Protein AF-0000000076683177 (afdb_homodimer)

Secondary structure (DSSP, 8-state):
-PPPSEE-TTS-EEEEEE-SSSSS--EEEEEEPTTS-EEEEEEE-HHHHHHHHHHHHHHHHHHHHHHHHHHHHTS-HHHHHHHHHHHT-TT---/-PPPSEE-TTS-EEEEEE-SSSSS--EEEEEEPTTS-EEEEEEE-HHHHHHHHHHHHHHHHHHHHHHHHHHHHTS-HHHHHHHHHHHT-TT---

Radius of gyration: 22.21 Å; Cα contacts (8 Å, |Δi|>4): 236; chains: 2; bounding box: 42×64×59 Å

Solvent-accessible surface area (backbone atoms only — not comparable to full-atom values): 10598 Å² total; per-residue (Å²): 131,90,72,59,69,43,57,34,75,84,68,47,35,29,34,70,44,68,47,78,90,49,97,67,60,28,46,35,34,20,40,49,45,96,88,68,49,73,46,79,76,46,48,24,40,71,66,37,31,50,48,50,28,50,52,34,50,54,47,49,54,51,52,52,52,51,50,48,49,52,54,44,70,71,32,50,76,66,51,38,41,54,56,52,47,54,72,64,44,76,67,77,71,115,131,91,73,59,67,43,58,34,75,87,69,48,35,28,35,70,45,68,47,78,90,49,97,69,61,30,45,35,34,22,39,50,44,95,90,67,48,76,45,79,77,46,47,24,41,70,67,38,31,50,50,50,28,49,53,34,49,54,46,50,52,48,51,49,51,51,51,48,49,52,52,44,70,71,33,50,77,66,51,40,40,53,57,53,44,55,72,63,46,77,66,77,72,114

pLDDT: mean 81.95, std 18.68, range [23.7, 98.06]

Nearest PDB structures (foldseek):
  6s5u-assembly3_B  TM=6.968E-01  e=4.116E+00  Ophiorrhiza pumila
  3k44-assembly4_D  TM=4.085E-01  e=1.512E+00  Drosophila melanogaster
  4lid-assembly1_B  TM=3.675E-01  e=2.890E+00  Sulfolobus spindle-shaped virus 1
  5w8m-assembly3_C  TM=4.185E-01  e=2.283E+00  Thermochaetoides thermophila
  6s5u-assembly3_B  TM=6.986E-01  e=4.115E+00  Ophiorrhiza pumila

Structure (mmCIF, N/CA/C/O backbone):
data_AF-0000000076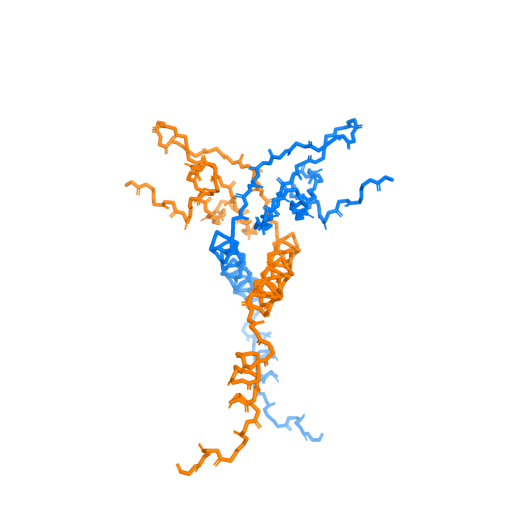683177-model_v1
#
loop_
_entity.id
_entity.type
_entity.pdbx_description
1 polymer 'Uncharacterized protein'
#
loop_
_atom_site.group_PDB
_atom_site.id
_atom_site.type_symbol
_atom_site.label_atom_id
_atom_site.label_alt_id
_atom_site.label_comp_id
_atom_site.label_asym_id
_atom_site.label_entity_id
_atom_site.label_seq_id
_atom_site.pdbx_PDB_ins_code
_atom_site.Cartn_x
_atom_site.Cartn_y
_atom_site.Cartn_z
_atom_site.occupancy
_atom_site.B_iso_or_equiv
_atom_site.auth_seq_id
_atom_site.auth_comp_id
_atom_site.auth_asym_id
_atom_site.auth_atom_id
_atom_site.pdbx_PDB_model_num
ATOM 1 N N . MET A 1 1 ? -20.281 -0.3 11.984 1 79.25 1 MET A N 1
ATOM 2 C CA . MET A 1 1 ? -19.203 -1.273 11.859 1 79.25 1 MET A CA 1
ATOM 3 C C . MET A 1 1 ? -18.172 -0.819 10.836 1 79.25 1 MET A C 1
ATOM 5 O O . MET A 1 1 ? -18.516 -0.176 9.844 1 79.25 1 MET A O 1
ATOM 9 N N . ILE A 1 2 ? -16.875 -0.85 11.133 1 87.62 2 ILE A N 1
ATOM 10 C CA . ILE A 1 2 ? -15.836 -0.401 10.219 1 87.62 2 ILE A CA 1
ATOM 11 C C . ILE A 1 2 ? -15.711 -1.387 9.062 1 87.62 2 ILE A C 1
ATOM 13 O O . ILE A 1 2 ? -15.641 -2.6 9.273 1 87.62 2 ILE A O 1
ATOM 17 N N . LYS A 1 3 ? -15.945 -0.872 7.848 1 92.06 3 LYS A N 1
ATOM 18 C CA . LYS A 1 3 ? -15.805 -1.7 6.656 1 92.06 3 LYS A CA 1
ATOM 19 C C . LYS A 1 3 ? -14.352 -1.775 6.207 1 92.06 3 LYS A C 1
ATOM 21 O O . LYS A 1 3 ? -13.703 -0.746 5.996 1 92.06 3 LYS A O 1
ATOM 26 N N . PRO A 1 4 ? -13.828 -2.984 6.09 1 95.81 4 PRO A N 1
ATOM 27 C CA . PRO A 1 4 ? -12.445 -3.09 5.609 1 95.81 4 PRO A CA 1
ATOM 28 C C . PRO A 1 4 ? -12.281 -2.58 4.18 1 95.81 4 PRO A C 1
ATOM 30 O O . PRO A 1 4 ? -13.25 -2.545 3.414 1 95.81 4 PRO A O 1
ATOM 33 N N . THR A 1 5 ? -11.117 -2.08 3.836 1 95.94 5 THR A N 1
ATOM 34 C CA . THR A 1 5 ? -10.758 -1.712 2.471 1 95.94 5 THR A CA 1
ATOM 35 C C . THR A 1 5 ? -10.586 -2.955 1.603 1 95.94 5 THR A C 1
AT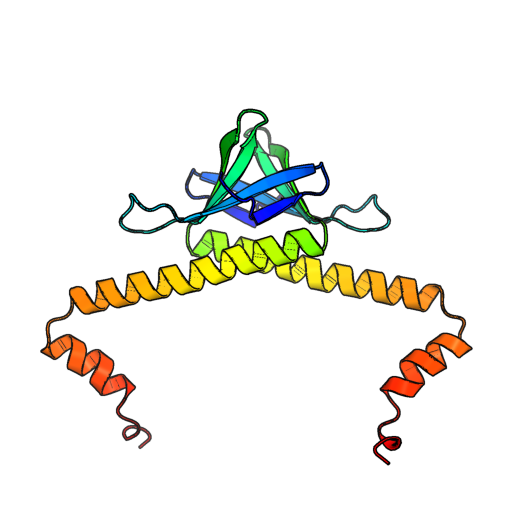OM 37 O O . THR A 1 5 ? -11.055 -2.992 0.463 1 95.94 5 THR A O 1
ATOM 40 N N . PHE A 1 6 ? -9.875 -3.912 2.143 1 95.06 6 PHE A N 1
ATOM 41 C CA . PHE A 1 6 ? -9.719 -5.207 1.485 1 95.06 6 PHE A CA 1
ATOM 42 C C . PHE A 1 6 ? -9.336 -6.281 2.49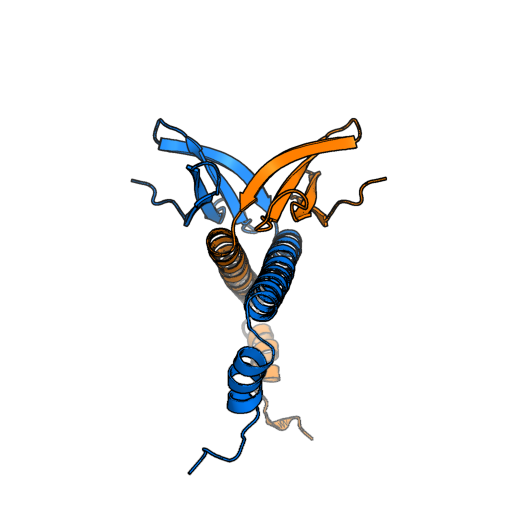2 1 95.06 6 PHE A C 1
ATOM 44 O O . PHE A 1 6 ? -9.102 -5.984 3.668 1 95.06 6 PHE A O 1
ATOM 51 N N . THR A 1 7 ? -9.359 -7.5 1.992 1 96.44 7 THR A N 1
ATOM 52 C CA . THR A 1 7 ? -8.859 -8.641 2.744 1 96.44 7 THR A CA 1
ATOM 53 C C . THR A 1 7 ? -7.633 -9.25 2.062 1 96.44 7 THR A C 1
ATOM 55 O O . THR A 1 7 ? -7.688 -9.609 0.885 1 96.44 7 THR A O 1
ATOM 58 N N . ASP A 1 8 ? -6.523 -9.297 2.881 1 95.19 8 ASP A N 1
ATOM 59 C CA . ASP A 1 8 ? -5.289 -9.75 2.25 1 95.19 8 ASP A CA 1
ATOM 60 C C . ASP A 1 8 ? -5.289 -11.258 2.049 1 95.19 8 ASP A C 1
ATOM 62 O O . ASP A 1 8 ? -6.281 -11.93 2.344 1 95.19 8 ASP A O 1
ATOM 66 N N . VAL A 1 9 ? -4.172 -11.828 1.529 1 94.06 9 VAL A N 1
ATOM 67 C CA . VAL A 1 9 ? -4.086 -13.219 1.105 1 94.06 9 VAL A CA 1
ATOM 68 C C . VAL A 1 9 ? -4.184 -14.133 2.322 1 94.06 9 VAL A C 1
ATOM 70 O O . VAL A 1 9 ? -4.555 -15.305 2.199 1 94.06 9 VAL A O 1
ATOM 73 N N . ASN A 1 10 ? -3.928 -13.617 3.514 1 93.94 10 ASN A N 1
ATOM 74 C CA . ASN A 1 10 ? -3.947 -14.43 4.727 1 93.94 10 ASN A CA 1
ATOM 75 C C . ASN A 1 10 ? -5.281 -14.305 5.461 1 93.94 10 ASN A C 1
ATOM 77 O O . ASN A 1 10 ? -5.43 -14.812 6.574 1 93.94 10 ASN A O 1
ATOM 81 N N . GLY A 1 11 ? -6.191 -13.562 4.863 1 94.75 11 GLY A N 1
ATOM 82 C CA . GLY A 1 11 ? -7.523 -13.438 5.43 1 94.75 11 GLY A CA 1
ATOM 83 C C . GLY A 1 11 ? -7.645 -12.312 6.434 1 94.75 11 GLY A C 1
ATOM 84 O O . GLY A 1 11 ? -8.617 -12.242 7.184 1 94.75 11 GLY A O 1
ATOM 85 N N . ILE A 1 12 ? -6.609 -11.562 6.48 1 94.88 12 ILE A N 1
ATOM 86 C CA . ILE A 1 12 ? -6.629 -10.43 7.406 1 94.88 12 ILE A CA 1
ATOM 87 C C . ILE A 1 12 ? -7.328 -9.242 6.758 1 94.88 12 ILE A C 1
ATOM 89 O O . ILE A 1 12 ? -6.984 -8.844 5.641 1 94.88 12 ILE A O 1
ATOM 93 N N . LYS A 1 13 ? -8.328 -8.719 7.445 1 96.94 13 LYS A N 1
ATOM 94 C CA . LYS A 1 13 ? -9.031 -7.523 6.988 1 96.94 13 LYS A CA 1
ATOM 95 C C . LYS A 1 13 ? -8.18 -6.273 7.199 1 96.94 13 LYS A C 1
ATOM 97 O O . LYS A 1 13 ? -7.652 -6.055 8.289 1 96.94 13 LYS A O 1
ATOM 102 N N . ILE A 1 14 ? -8.047 -5.43 6.148 1 98 14 ILE A N 1
ATOM 103 C CA . ILE A 1 14 ? -7.191 -4.246 6.152 1 98 14 ILE A CA 1
ATOM 104 C C . ILE A 1 14 ? -8.039 -2.994 5.961 1 98 14 ILE A C 1
ATOM 106 O O . ILE A 1 14 ? -8.898 -2.947 5.078 1 98 14 ILE A O 1
ATOM 110 N N . LYS A 1 15 ? -7.863 -2.059 6.766 1 97.62 15 LYS A N 1
ATOM 111 C CA . LYS A 1 15 ? -8.508 -0.753 6.652 1 97.62 15 LYS A CA 1
ATOM 112 C C . LYS A 1 15 ? -7.48 0.338 6.352 1 97.62 15 LYS A C 1
ATOM 114 O O . LYS A 1 15 ? -6.484 0.477 7.066 1 97.62 15 LYS A O 1
ATOM 119 N N . CYS A 1 16 ? -7.676 1.012 5.316 1 97.19 16 CYS A N 1
ATOM 120 C CA . CYS A 1 16 ? -6.902 2.207 4.992 1 97.19 16 CYS A CA 1
ATOM 121 C C . CYS A 1 16 ? -7.707 3.469 5.285 1 97.19 16 CYS A C 1
ATOM 123 O O . CYS A 1 16 ? -8.867 3.576 4.895 1 97.19 16 CYS A O 1
ATOM 125 N N . SER A 1 17 ? -7.078 4.332 5.961 1 94 17 SER A N 1
ATOM 126 C CA . SER A 1 17 ? -7.75 5.582 6.305 1 94 17 SER A CA 1
ATOM 127 C C . SER A 1 17 ? -6.758 6.73 6.414 1 94 17 SER A C 1
ATOM 129 O O . SER A 1 17 ? -5.547 6.508 6.488 1 94 17 SER A O 1
ATOM 131 N N . MET A 1 18 ? -7.258 7.922 6.367 1 92 18 MET A N 1
ATOM 132 C CA . MET A 1 18 ? -6.438 9.109 6.57 1 92 18 MET A CA 1
ATOM 133 C C . MET A 1 18 ? -6.5 9.578 8.023 1 92 18 MET A C 1
ATOM 135 O O . MET A 1 18 ? -7.562 9.555 8.641 1 92 18 MET A O 1
ATOM 139 N N . THR A 1 19 ? -5.387 10.016 8.461 1 90.44 19 THR A N 1
ATOM 140 C CA . THR A 1 19 ? -5.375 10.594 9.805 1 90.44 19 THR A CA 1
ATOM 141 C C . THR A 1 19 ? -6.074 11.953 9.812 1 90.44 19 THR A C 1
ATOM 143 O O . THR A 1 19 ? -5.965 12.719 8.859 1 90.44 19 THR A O 1
ATOM 146 N N . THR A 1 20 ? -6.844 12.266 10.805 1 78.62 20 THR A N 1
ATOM 147 C CA . THR A 1 20 ? -7.652 13.477 10.836 1 78.62 20 THR A CA 1
ATOM 148 C C . THR A 1 20 ? -7.09 14.477 11.844 1 78.62 20 THR A C 1
ATOM 150 O O . THR A 1 20 ? -7.438 15.656 11.812 1 78.62 20 THR A O 1
ATOM 153 N N . ASP A 1 21 ? -6.262 14.055 12.688 1 71.81 21 ASP A N 1
ATOM 154 C CA . ASP A 1 21 ? -5.871 14.906 13.805 1 71.81 21 ASP A CA 1
ATOM 155 C C . ASP A 1 21 ? -4.504 15.531 13.57 1 71.81 21 ASP A C 1
ATOM 157 O O . ASP A 1 21 ? -3.787 15.859 14.516 1 71.81 21 ASP A O 1
ATOM 161 N N . THR A 1 22 ? -4.121 15.641 12.344 1 73.5 22 THR A N 1
ATOM 162 C CA . THR A 1 22 ? -2.826 16.234 12.031 1 73.5 22 THR A CA 1
ATOM 163 C C . THR A 1 22 ? -2.969 17.312 10.953 1 73.5 22 THR A C 1
ATOM 165 O O . THR A 1 22 ? -3.926 17.297 10.172 1 73.5 22 THR A O 1
ATOM 168 N N . ASP A 1 23 ? -2.125 18.312 10.984 1 73.88 23 ASP A N 1
ATOM 169 C CA . ASP A 1 23 ? -2.086 19.359 9.977 1 73.88 23 ASP A CA 1
ATOM 170 C C . ASP A 1 23 ? -1.824 18.781 8.586 1 73.88 23 ASP A C 1
ATOM 172 O O . ASP A 1 23 ? -2.289 19.328 7.582 1 73.88 23 ASP A O 1
ATOM 176 N N . GLN A 1 24 ? -1.003 17.781 8.641 1 79.69 24 GLN A N 1
ATOM 177 C CA . GLN A 1 24 ? -0.736 17.062 7.391 1 79.69 24 GLN A CA 1
ATOM 178 C C . GLN A 1 24 ? -1.204 15.617 7.473 1 79.69 24 GLN A C 1
ATOM 180 O O . GLN A 1 24 ? -0.561 14.789 8.117 1 79.69 24 GLN A O 1
ATOM 185 N N . PRO A 1 25 ? -2.246 15.352 6.746 1 86.75 25 PRO A N 1
ATOM 186 C CA . PRO A 1 25 ? -2.805 14 6.836 1 86.75 25 PRO A CA 1
ATOM 187 C C . PRO A 1 25 ? -1.839 12.93 6.336 1 86.75 25 PRO A C 1
ATOM 189 O O . PRO A 1 25 ? -1.021 13.195 5.449 1 86.75 25 PRO A O 1
ATOM 192 N N . HIS A 1 26 ? -1.82 11.812 7.027 1 94.12 26 HIS A N 1
ATOM 193 C CA . HIS A 1 26 ? -1.103 10.609 6.621 1 94.12 26 HIS A CA 1
ATOM 194 C C . HIS A 1 26 ? -2.068 9.484 6.246 1 94.12 26 HIS A C 1
ATOM 196 O O . HIS A 1 26 ? -3.221 9.484 6.688 1 94.12 26 HIS A O 1
ATOM 202 N N . LEU A 1 27 ? -1.651 8.641 5.352 1 96.75 27 LEU A N 1
ATOM 203 C CA . LEU A 1 27 ? -2.383 7.402 5.117 1 96.75 27 LEU A CA 1
ATOM 204 C C . LEU A 1 27 ? -2.051 6.363 6.184 1 96.75 27 LEU A C 1
ATOM 206 O O . LEU A 1 27 ? -0.883 6.02 6.375 1 96.75 27 LEU A O 1
ATOM 210 N N . LEU A 1 28 ? -3.07 5.941 6.883 1 96.5 28 LEU A N 1
ATOM 211 C CA . LEU A 1 28 ? -2.932 4.91 7.906 1 96.5 28 LEU A CA 1
ATOM 212 C C . LEU A 1 28 ? -3.469 3.572 7.406 1 96.5 28 LEU A C 1
ATOM 214 O O . LEU A 1 28 ? -4.598 3.496 6.914 1 96.5 28 LEU A O 1
ATOM 218 N N . VAL A 1 29 ? -2.605 2.521 7.477 1 97.69 29 VAL A N 1
ATOM 219 C CA . VAL A 1 29 ? -2.994 1.153 7.152 1 97.69 29 VAL A CA 1
ATOM 220 C C . VAL A 1 29 ? -3.084 0.326 8.43 1 97.69 29 VAL A C 1
ATOM 222 O O . VAL A 1 29 ? -2.111 0.228 9.188 1 97.69 29 VAL A O 1
ATOM 225 N N . SER A 1 30 ? -4.246 -0.267 8.656 1 97.75 30 SER A N 1
ATOM 226 C CA . SER A 1 30 ? -4.48 -0.998 9.898 1 97.75 30 SER A CA 1
ATOM 227 C C . SER A 1 30 ? -5.047 -2.387 9.625 1 97.75 30 SER A C 1
ATOM 229 O O . SER A 1 30 ? -5.785 -2.58 8.656 1 97.75 30 SER A O 1
ATOM 231 N N . ARG A 1 31 ? -4.664 -3.291 10.453 1 97.19 31 ARG A N 1
ATOM 232 C CA . ARG A 1 31 ? -5.359 -4.574 10.477 1 97.19 31 ARG A CA 1
ATOM 233 C C . ARG A 1 31 ? -6.578 -4.516 11.391 1 97.19 31 ARG A C 1
ATOM 235 O O . ARG A 1 31 ? -6.555 -3.857 12.43 1 97.19 31 ARG A O 1
ATOM 242 N N . MET A 1 32 ? -7.562 -5.199 10.945 1 96.56 32 MET A N 1
ATOM 243 C CA . MET A 1 32 ? -8.734 -5.34 11.812 1 96.56 32 MET A CA 1
ATOM 244 C C . MET A 1 32 ? -8.633 -6.594 12.672 1 96.56 32 MET A C 1
ATOM 246 O O . MET A 1 32 ? -8.477 -7.699 12.148 1 96.56 32 MET A O 1
ATOM 250 N N . ASP A 1 33 ? -8.695 -6.418 13.953 1 94.44 33 ASP A N 1
ATOM 251 C CA . ASP A 1 33 ? -8.594 -7.531 14.891 1 94.44 33 ASP A CA 1
ATOM 252 C C . ASP A 1 33 ? -9.945 -8.211 15.086 1 94.44 33 ASP A C 1
ATOM 254 O O . ASP A 1 33 ? -10.977 -7.699 14.641 1 94.44 33 ASP A O 1
ATOM 258 N N . ASP A 1 34 ? -9.945 -9.312 15.719 1 91.81 34 ASP A N 1
ATOM 259 C CA . ASP A 1 34 ? -11.148 -10.125 15.875 1 91.81 34 ASP A CA 1
ATOM 260 C C . ASP A 1 34 ? -12.227 -9.367 16.656 1 91.81 34 ASP A C 1
ATOM 262 O O . ASP A 1 34 ? -13.422 -9.57 16.422 1 91.81 34 ASP A O 1
ATOM 266 N N . ASP A 1 35 ? -11.773 -8.43 17.578 1 92.56 35 ASP A N 1
ATOM 267 C CA . ASP A 1 35 ? -12.734 -7.699 18.391 1 92.56 35 ASP A CA 1
ATOM 268 C C . ASP A 1 35 ? -13.273 -6.477 17.656 1 92.56 35 ASP A C 1
ATOM 270 O O . ASP A 1 35 ? -14.078 -5.719 18.203 1 92.56 35 ASP A O 1
ATOM 274 N N . GLY A 1 36 ? -12.773 -6.32 16.438 1 89 36 GLY A N 1
ATOM 275 C CA . GLY A 1 36 ? -13.25 -5.207 15.633 1 89 36 GLY A CA 1
ATOM 276 C C . GLY A 1 36 ? -12.375 -3.973 15.75 1 89 36 GLY A C 1
ATOM 277 O O . GLY A 1 36 ? -12.586 -2.986 15.039 1 89 36 GLY A O 1
ATOM 278 N N . SER A 1 37 ? -11.406 -4 16.641 1 94.75 37 SER A N 1
ATOM 279 C CA . SER A 1 37 ? -10.5 -2.869 16.781 1 94.75 37 SER A CA 1
ATOM 280 C C . SER A 1 37 ? -9.453 -2.855 15.664 1 94.75 37 SER A C 1
ATOM 282 O O . SER A 1 37 ? -9.258 -3.859 14.977 1 94.75 37 SER A O 1
ATOM 284 N N . LEU A 1 38 ? -8.922 -1.677 15.453 1 95.19 38 LEU A N 1
ATOM 285 C CA . LEU A 1 38 ? -7.91 -1.493 14.422 1 95.19 38 LEU A CA 1
ATOM 286 C C . LEU A 1 38 ? -6.523 -1.367 15.039 1 95.19 38 LEU A C 1
ATOM 288 O O . LEU A 1 38 ? -6.332 -0.626 16.016 1 95.19 38 LEU A O 1
ATOM 292 N N . THR A 1 39 ? -5.562 -2.096 14.484 1 96.25 39 THR A N 1
ATOM 293 C CA . THR A 1 39 ? -4.156 -1.983 14.859 1 96.25 39 THR A CA 1
ATOM 294 C C . THR A 1 39 ? -3.33 -1.448 13.688 1 96.25 39 THR A C 1
ATOM 296 O O . THR A 1 39 ? -3.209 -2.107 12.656 1 96.25 39 THR A O 1
ATOM 299 N N . PRO A 1 40 ? -2.74 -0.289 13.859 1 95.94 40 PRO A N 1
ATOM 300 C CA . PRO A 1 40 ? -1.93 0.273 12.781 1 95.94 40 PRO A CA 1
ATOM 301 C C . PRO A 1 40 ? -0.708 -0.582 12.453 1 95.94 40 PRO A C 1
ATOM 303 O O . PRO A 1 40 ? -0.024 -1.061 13.359 1 95.94 40 PRO A O 1
ATOM 306 N N . ILE A 1 41 ? -0.501 -0.786 11.164 1 96.06 41 ILE A N 1
ATOM 307 C CA . ILE A 1 41 ? 0.676 -1.556 10.773 1 96.06 41 ILE A CA 1
ATOM 308 C C . ILE A 1 41 ? 1.586 -0.697 9.898 1 96.06 41 ILE A C 1
ATOM 310 O O . ILE A 1 41 ? 2.764 -1.018 9.719 1 96.06 41 ILE A O 1
ATOM 314 N N . LEU A 1 42 ? 1.035 0.363 9.234 1 96.94 42 LEU A N 1
ATOM 315 C CA . LEU A 1 42 ? 1.797 1.262 8.367 1 96.94 42 LEU A CA 1
ATOM 316 C C . LEU A 1 42 ? 1.204 2.666 8.391 1 96.94 42 LEU A C 1
ATOM 318 O O . LEU A 1 42 ? -0.017 2.83 8.336 1 96.94 42 LEU A O 1
ATOM 322 N N . GLU A 1 43 ? 2.064 3.646 8.539 1 96.25 43 GLU A N 1
ATOM 323 C CA . GLU A 1 43 ? 1.686 5.051 8.406 1 96.25 43 GLU A CA 1
ATOM 324 C C . GLU A 1 43 ? 2.561 5.758 7.371 1 96.25 43 GLU A C 1
ATOM 326 O O . GLU A 1 43 ? 3.785 5.793 7.508 1 96.25 43 GLU A O 1
ATOM 331 N N . MET A 1 44 ? 1.927 6.352 6.402 1 96.31 44 MET A N 1
ATOM 332 C CA . MET A 1 44 ? 2.666 6.84 5.238 1 96.31 44 MET A C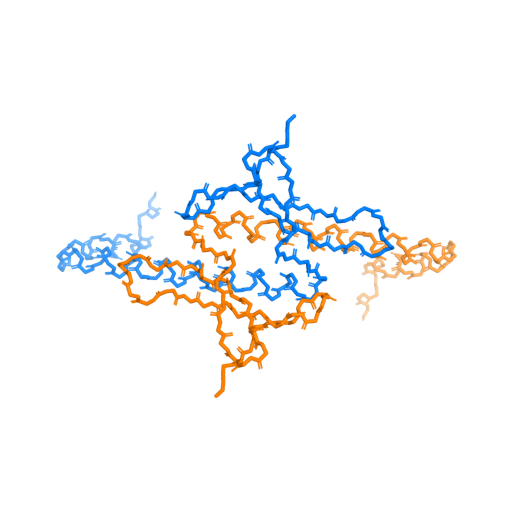A 1
ATOM 333 C C . MET A 1 44 ? 2.334 8.297 4.961 1 96.31 44 MET A C 1
ATOM 335 O O . MET A 1 44 ? 1.166 8.688 4.973 1 96.31 44 MET A O 1
ATOM 339 N N . ASN A 1 45 ? 3.418 9.125 4.766 1 94.56 45 ASN A N 1
ATOM 340 C CA . ASN A 1 45 ? 3.227 10.469 4.238 1 94.56 45 ASN A CA 1
ATOM 341 C C . ASN A 1 45 ? 3.086 10.461 2.717 1 94.56 45 ASN A C 1
ATOM 343 O O . ASN A 1 45 ? 2.945 9.398 2.109 1 94.56 45 ASN A O 1
ATOM 347 N N . VAL A 1 46 ? 3.049 11.594 2.068 1 93.88 46 VAL A N 1
ATOM 348 C CA . VAL A 1 46 ? 2.822 11.742 0.634 1 93.88 46 VAL A CA 1
ATOM 349 C C . VAL A 1 46 ? 3.906 11 -0.139 1 93.88 46 VAL A C 1
ATOM 351 O O . VAL A 1 46 ? 3.609 10.242 -1.068 1 93.88 46 VAL A O 1
ATOM 354 N N . TYR A 1 47 ? 5.121 11.094 0.244 1 94.31 47 TYR A N 1
ATOM 355 C CA . TYR A 1 47 ? 6.234 10.477 -0.467 1 94.31 47 TYR A CA 1
ATOM 356 C C . TYR A 1 47 ? 6.211 8.961 -0.307 1 94.31 47 TYR A C 1
ATOM 358 O O . TYR A 1 47 ? 6.383 8.227 -1.281 1 94.31 47 TYR A O 1
ATOM 366 N N . ASP A 1 48 ? 6.012 8.547 0.916 1 95.88 48 ASP A N 1
ATOM 367 C CA . ASP A 1 48 ? 5.91 7.113 1.191 1 95.88 48 ASP A CA 1
ATOM 368 C C . ASP A 1 48 ? 4.801 6.473 0.362 1 95.88 48 ASP A C 1
ATOM 370 O O . ASP A 1 48 ? 4.988 5.398 -0.213 1 95.88 48 ASP A O 1
ATOM 374 N N . SER A 1 49 ? 3.674 7.156 0.34 1 96.81 49 SER A N 1
ATOM 375 C CA . SER A 1 49 ? 2.506 6.617 -0.349 1 96.81 49 SER A CA 1
ATOM 376 C C . SER A 1 49 ? 2.746 6.523 -1.852 1 96.81 49 SER A C 1
ATOM 378 O O . SER A 1 49 ? 2.234 5.613 -2.512 1 96.81 49 SER A O 1
ATOM 380 N N . LYS A 1 50 ? 3.539 7.461 -2.395 1 96.38 50 LYS A N 1
ATOM 381 C CA . LYS A 1 50 ? 3.926 7.367 -3.799 1 96.38 50 LYS A CA 1
ATOM 382 C C . LYS A 1 50 ? 4.77 6.121 -4.059 1 96.38 50 LYS A C 1
ATOM 384 O O . LYS A 1 50 ? 4.562 5.422 -5.051 1 96.38 50 LYS A O 1
ATOM 389 N N . TYR A 1 51 ? 5.699 5.906 -3.139 1 96.62 51 TYR A N 1
ATOM 390 C CA . TYR A 1 51 ? 6.539 4.719 -3.271 1 96.62 51 TYR A CA 1
ATOM 391 C C . TYR A 1 51 ? 5.707 3.449 -3.166 1 96.62 51 TYR A C 1
ATOM 393 O O . TYR A 1 51 ? 5.914 2.498 -3.922 1 96.62 51 TYR A O 1
ATOM 401 N N . MET A 1 52 ? 4.762 3.414 -2.246 1 97.75 52 MET A N 1
ATOM 402 C CA . MET A 1 52 ? 3.883 2.26 -2.088 1 97.75 52 MET A CA 1
ATOM 403 C C . MET A 1 52 ? 3.021 2.057 -3.33 1 97.75 52 MET A C 1
ATOM 405 O O . MET A 1 52 ? 2.9 0.936 -3.83 1 97.75 52 MET A O 1
ATOM 409 N N . ALA A 1 53 ? 2.436 3.123 -3.85 1 96.75 53 ALA A N 1
ATOM 410 C CA . ALA A 1 53 ? 1.629 3.041 -5.062 1 96.75 53 ALA A CA 1
ATOM 411 C C . ALA A 1 53 ? 2.443 2.477 -6.227 1 96.75 53 ALA A C 1
ATOM 413 O O . ALA A 1 53 ? 1.975 1.594 -6.949 1 96.75 53 ALA A O 1
ATOM 414 N N . ASN A 1 54 ? 3.668 3.021 -6.336 1 97.19 54 ASN A N 1
ATOM 415 C CA . ASN A 1 54 ? 4.551 2.557 -7.398 1 97.19 54 ASN A CA 1
ATOM 416 C C . ASN A 1 54 ? 4.879 1.073 -7.246 1 97.19 54 ASN A C 1
ATOM 418 O O . ASN A 1 54 ? 4.945 0.342 -8.234 1 97.19 54 ASN A O 1
ATOM 422 N N . ALA A 1 55 ? 5.133 0.65 -6.023 1 96.75 55 ALA A N 1
ATOM 423 C CA . ALA A 1 55 ? 5.406 -0.762 -5.762 1 96.75 55 ALA A CA 1
ATOM 424 C C . ALA A 1 55 ? 4.223 -1.633 -6.172 1 96.75 55 ALA A C 1
ATOM 426 O O . ALA A 1 55 ? 4.402 -2.682 -6.793 1 96.75 55 ALA A O 1
ATOM 427 N N . CYS A 1 56 ? 3.002 -1.229 -5.824 1 97.38 56 CYS A N 1
ATOM 428 C CA . CYS A 1 56 ? 1.795 -1.95 -6.211 1 97.38 56 CYS A CA 1
ATOM 429 C C . CYS A 1 56 ? 1.652 -1.996 -7.73 1 97.38 56 CYS A C 1
ATOM 431 O O . CYS A 1 56 ? 1.364 -3.051 -8.297 1 97.38 56 CYS A O 1
ATOM 433 N N . GLU A 1 57 ? 1.903 -0.876 -8.391 1 95.56 57 GLU A N 1
ATOM 434 C CA . GLU A 1 57 ? 1.773 -0.796 -9.844 1 95.56 57 GLU A CA 1
ATOM 435 C C . GLU A 1 57 ? 2.785 -1.701 -10.539 1 95.56 57 GLU A C 1
ATOM 437 O O . GLU A 1 57 ? 2.451 -2.381 -11.508 1 95.56 57 GLU A O 1
ATOM 442 N N . THR A 1 58 ? 4.012 -1.621 -10.102 1 95.38 58 THR A N 1
ATOM 443 C CA . THR A 1 58 ? 5.055 -2.479 -10.656 1 95.38 58 THR A CA 1
ATOM 444 C C . THR A 1 58 ? 4.672 -3.949 -10.523 1 95.38 58 THR A C 1
ATOM 446 O O . THR A 1 58 ? 4.805 -4.719 -11.477 1 95.38 58 THR A O 1
ATOM 449 N N . TYR A 1 59 ? 4.16 -4.301 -9.352 1 94.44 59 TYR A N 1
ATOM 450 C CA . TYR A 1 59 ? 3.701 -5.668 -9.125 1 94.44 59 TYR A CA 1
ATOM 451 C C . TYR A 1 59 ? 2.57 -6.027 -10.078 1 94.44 59 TYR A C 1
ATOM 453 O O . TYR A 1 59 ? 2.568 -7.117 -10.664 1 94.44 59 TYR A O 1
ATOM 461 N N . LEU A 1 60 ? 1.581 -5.211 -10.25 1 93.56 60 LEU A N 1
ATOM 462 C CA . LEU A 1 60 ? 0.434 -5.465 -11.117 1 93.56 60 LEU A CA 1
ATOM 463 C C . LEU A 1 60 ? 0.878 -5.688 -12.555 1 93.56 60 LEU A C 1
ATOM 465 O O . LEU A 1 60 ? 0.368 -6.578 -13.234 1 93.56 60 LEU A O 1
ATOM 469 N N . LYS A 1 61 ? 1.84 -4.906 -12.984 1 90.5 61 LYS A N 1
ATOM 470 C CA . LYS A 1 61 ? 2.393 -5.062 -14.32 1 90.5 61 LYS A CA 1
ATOM 471 C C . LYS A 1 61 ? 3.102 -6.406 -14.477 1 90.5 61 LYS A C 1
ATOM 473 O O . LYS A 1 61 ? 2.902 -7.109 -15.469 1 90.5 61 LYS A O 1
ATOM 478 N N . GLN A 1 62 ? 3.871 -6.75 -13.5 1 87.38 62 GLN A N 1
ATOM 479 C CA . GLN A 1 62 ? 4.617 -8 -13.547 1 87.38 62 GLN A CA 1
ATOM 480 C C . GLN A 1 62 ? 3.682 -9.203 -13.469 1 87.38 62 GLN A C 1
ATOM 482 O O . GLN A 1 62 ? 3.869 -10.195 -14.18 1 87.38 62 GLN A O 1
ATOM 487 N N . ALA A 1 63 ? 2.705 -9.117 -12.57 1 85.5 63 ALA A N 1
ATOM 488 C CA . ALA A 1 63 ? 1.728 -10.195 -12.438 1 85.5 63 ALA A CA 1
ATOM 489 C C . ALA A 1 63 ? 0.967 -10.414 -13.742 1 85.5 63 ALA A C 1
ATOM 491 O O . ALA A 1 63 ? 0.68 -11.547 -14.117 1 85.5 63 ALA A O 1
ATOM 492 N N . THR A 1 64 ? 0.614 -9.359 -14.398 1 83.5 64 THR A N 1
ATOM 493 C CA . THR A 1 64 ? -0.054 -9.445 -15.688 1 83.5 64 THR A CA 1
ATOM 494 C C . THR A 1 64 ? 0.835 -10.148 -16.719 1 83.5 64 THR A C 1
ATOM 496 O O . THR A 1 64 ? 0.363 -11 -17.469 1 83.5 64 THR A O 1
ATOM 499 N N . ALA A 1 65 ? 2.129 -9.82 -16.719 1 80.81 65 ALA A N 1
ATOM 500 C CA . ALA A 1 65 ? 3.082 -10.43 -17.641 1 80.81 65 ALA A CA 1
ATOM 501 C C . ALA A 1 65 ? 3.211 -11.93 -17.391 1 80.81 65 ALA A C 1
ATOM 503 O O . ALA A 1 65 ? 3.242 -12.727 -18.328 1 80.81 65 ALA A O 1
ATOM 504 N N . VAL A 1 66 ? 3.24 -12.328 -16.188 1 78.69 66 VAL A N 1
ATOM 505 C CA . VAL A 1 66 ? 3.367 -13.727 -15.797 1 78.69 66 VAL A CA 1
ATOM 506 C C . VAL A 1 66 ? 2.119 -14.5 -16.219 1 78.69 66 VAL A C 1
ATOM 508 O O . VAL A 1 66 ? 2.219 -15.602 -16.766 1 78.69 66 VAL A O 1
ATOM 511 N N . ASN A 1 67 ? 1.008 -13.875 -15.992 1 77.81 67 ASN A N 1
ATOM 512 C CA . ASN A 1 67 ? -0.246 -14.508 -16.375 1 77.81 67 ASN A CA 1
ATOM 513 C C . ASN A 1 67 ? -0.355 -14.664 -17.891 1 77.81 67 ASN A C 1
ATOM 515 O O . ASN A 1 67 ? -0.87 -15.672 -18.375 1 77.81 67 ASN A O 1
ATOM 519 N N . MET A 1 68 ? 0.153 -13.719 -18.562 1 78.06 68 MET A N 1
ATOM 520 C CA . MET A 1 68 ? 0.148 -13.773 -20.016 1 78.06 68 MET A CA 1
ATOM 521 C C . MET A 1 68 ? 1.079 -14.867 -20.516 1 78.06 68 MET A C 1
ATOM 523 O O . MET A 1 68 ? 0.732 -15.609 -21.438 1 78.06 68 MET A O 1
ATOM 527 N N . THR A 1 69 ? 2.23 -14.898 -19.984 1 75.81 69 THR A N 1
ATOM 528 C CA . THR A 1 69 ? 3.197 -15.922 -20.359 1 75.81 69 THR A CA 1
ATOM 529 C C . THR A 1 69 ? 2.658 -17.312 -20.062 1 75.81 69 THR A C 1
ATOM 531 O O . THR A 1 69 ? 2.777 -18.234 -20.875 1 75.81 69 THR A O 1
ATOM 534 N N . ALA A 1 70 ? 2.025 -17.469 -18.891 1 72.88 70 ALA A N 1
ATOM 535 C CA . ALA A 1 70 ? 1.435 -18.75 -18.5 1 72.88 70 ALA A CA 1
ATOM 536 C C . ALA A 1 70 ? 0.293 -19.125 -19.438 1 72.88 70 ALA A C 1
ATOM 538 O O . ALA A 1 70 ? 0.143 -20.297 -19.797 1 72.88 70 ALA A O 1
ATOM 539 N N . SER A 1 71 ? -0.442 -18.125 -19.719 1 73.69 71 SER A N 1
ATOM 540 C CA . SER A 1 71 ? -1.539 -18.359 -20.656 1 73.69 71 SER A CA 1
ATOM 541 C C . SER A 1 71 ? -1.019 -18.766 -22.031 1 73.69 71 SER A C 1
ATOM 543 O O . SER A 1 71 ? -1.594 -19.641 -22.672 1 73.69 71 SER A O 1
ATOM 545 N N . MET A 1 72 ? 0.095 -18.109 -22.391 1 69.56 72 MET A N 1
ATOM 546 C CA . MET A 1 72 ? 0.691 -18.406 -23.688 1 69.56 72 MET A CA 1
ATOM 547 C C . MET A 1 72 ? 1.366 -19.766 -23.688 1 69.56 72 MET A C 1
ATOM 549 O O . MET A 1 72 ? 1.35 -20.484 -24.688 1 69.56 72 MET A O 1
ATOM 553 N N . ALA A 1 73 ? 2.031 -20.047 -22.562 1 70.19 73 ALA A N 1
ATOM 554 C CA . ALA A 1 73 ? 2.727 -21.328 -22.453 1 70.19 73 ALA A CA 1
ATOM 555 C C . ALA A 1 73 ? 1.747 -22.484 -22.547 1 70.19 73 ALA A C 1
ATOM 557 O O . ALA A 1 73 ? 2.117 -23.594 -22.953 1 70.19 73 ALA A O 1
ATOM 558 N N . GLY A 1 74 ? 0.575 -22.203 -22.062 1 68.44 74 GLY A N 1
ATOM 559 C CA . GLY A 1 74 ? -0.443 -23.234 -22.156 1 68.44 74 GLY A CA 1
ATOM 560 C C . GLY A 1 74 ? -1.1 -23.312 -23.516 1 68.44 74 GLY A C 1
ATOM 561 O O . GLY A 1 74 ? -1.877 -24.234 -23.797 1 68.44 74 GLY A O 1
ATOM 562 N N . LEU A 1 75 ? -0.796 -22.359 -24.328 1 65.31 75 LEU A N 1
ATOM 563 C CA . LEU A 1 75 ? -1.4 -22.344 -25.656 1 65.31 75 LEU A CA 1
ATOM 564 C C . LEU A 1 75 ? -0.522 -23.078 -26.656 1 65.31 75 LEU A C 1
ATOM 566 O O . LEU A 1 75 ? 0.707 -23.031 -26.578 1 65.31 75 LEU A O 1
ATOM 570 N N . SER A 1 76 ? -1.097 -23.953 -27.375 1 66.31 76 SER A N 1
ATOM 571 C CA . SER A 1 76 ? -0.407 -24.5 -28.547 1 66.31 76 SER A CA 1
ATOM 572 C C . SER A 1 76 ? 0.006 -23.391 -29.516 1 66.31 76 SER A C 1
ATOM 574 O O . SER A 1 76 ? -0.5 -22.266 -29.438 1 66.31 76 SER A O 1
ATOM 576 N N . PRO A 1 77 ? 1.11 -23.672 -30.266 1 60.28 77 PRO A N 1
ATOM 577 C CA . PRO A 1 77 ? 1.475 -22.688 -31.297 1 60.28 77 PRO A CA 1
ATOM 578 C C . PRO A 1 77 ? 0.266 -22.156 -32.062 1 60.28 77 PRO A C 1
ATOM 580 O O . PRO A 1 77 ? 0.188 -20.969 -32.375 1 60.28 77 PRO A O 1
ATOM 583 N N . ASP A 1 78 ? -0.698 -22.953 -32.312 1 63.31 78 ASP A N 1
ATOM 584 C CA . ASP A 1 78 ? -1.904 -22.578 -33.062 1 63.31 78 ASP A CA 1
ATOM 585 C C . ASP A 1 78 ? -2.797 -21.672 -32.188 1 63.31 78 ASP A C 1
ATOM 587 O O . ASP A 1 78 ? -3.352 -20.703 -32.688 1 63.31 78 ASP A O 1
ATOM 591 N N . GLU A 1 79 ? -2.891 -21.938 -31.016 1 65.56 79 GLU A N 1
ATOM 592 C CA . GLU A 1 79 ? -3.727 -21.188 -30.078 1 65.56 79 GLU A CA 1
ATOM 593 C C . GLU A 1 79 ? -3.121 -19.812 -29.797 1 65.56 79 GLU A C 1
ATOM 595 O O . GLU A 1 79 ? -3.846 -18.828 -29.641 1 65.56 79 GLU A O 1
ATOM 600 N N . MET A 1 80 ? -1.777 -19.844 -29.766 1 60.56 80 MET A N 1
ATOM 601 C CA . MET A 1 80 ? -1.041 -18.594 -29.594 1 60.56 80 MET A CA 1
ATOM 602 C C . MET A 1 80 ? -1.234 -17.672 -30.797 1 60.56 80 MET A C 1
ATOM 604 O O . MET A 1 80 ? -1.462 -16.469 -30.641 1 60.56 80 MET A O 1
ATOM 608 N N . ALA A 1 81 ? -1.216 -18.328 -31.953 1 58.66 81 ALA A N 1
ATOM 609 C CA . ALA A 1 81 ? -1.466 -17.609 -33.188 1 58.66 81 ALA A CA 1
ATOM 610 C C . ALA A 1 81 ? -2.885 -17.047 -33.219 1 58.66 81 ALA A C 1
ATOM 612 O O . ALA A 1 81 ? -3.102 -15.914 -33.656 1 58.66 81 ALA A O 1
ATOM 613 N N . GLU A 1 82 ? -3.748 -17.75 -32.875 1 59.38 82 GLU A N 1
ATOM 614 C CA . GLU A 1 82 ? -5.137 -17.297 -32.844 1 59.38 82 GLU A CA 1
ATOM 615 C C . GLU A 1 82 ? -5.332 -16.156 -31.844 1 59.38 82 GLU A C 1
ATOM 617 O O . GLU A 1 82 ? -6.062 -15.203 -32.125 1 59.38 82 GLU A O 1
ATOM 622 N N . GLN A 1 83 ? -4.637 -16.297 -30.75 1 57.81 83 GLN A N 1
ATOM 623 C CA . GLN A 1 83 ? -4.754 -15.281 -29.703 1 57.81 83 GLN A CA 1
ATOM 624 C C . GLN A 1 83 ? -3.969 -14.023 -30.062 1 57.81 83 GLN A C 1
ATOM 626 O O . GLN A 1 83 ? -4.445 -12.906 -29.828 1 57.81 83 GLN A O 1
ATOM 631 N N . PHE A 1 84 ? -2.77 -14.281 -30.469 1 57.53 84 PHE A N 1
ATOM 632 C CA . PHE A 1 84 ? -1.939 -13.141 -30.844 1 57.53 84 PHE A CA 1
ATOM 633 C C . PHE A 1 84 ? -2.217 -12.719 -32.281 1 57.53 84 PHE A C 1
ATOM 635 O O . PHE A 1 84 ? -1.975 -11.57 -32.656 1 57.53 84 PHE A O 1
ATOM 642 N N . GLY A 1 85 ? -2.428 -13.641 -33.156 1 54.84 85 GLY A N 1
ATOM 643 C CA . GLY A 1 85 ? -2.84 -13.305 -34.5 1 54.84 85 GLY A CA 1
ATOM 644 C C . GLY A 1 85 ? -4.121 -12.492 -34.562 1 54.84 85 GLY A C 1
ATOM 645 O O . GLY A 1 85 ? -4.293 -11.641 -35.438 1 54.84 85 GLY A O 1
ATOM 646 N N . TYR A 1 86 ? -5.113 -12.859 -33.781 1 49.75 86 TYR A N 1
ATOM 647 C CA . TYR A 1 86 ? -6.387 -12.148 -33.75 1 49.75 86 TYR A CA 1
ATOM 648 C C . TYR A 1 86 ? -6.234 -10.773 -33.125 1 49.75 86 TYR A C 1
ATOM 650 O O . TYR A 1 86 ? -6.891 -9.812 -33.531 1 49.75 86 TYR A O 1
ATOM 658 N N . GLU A 1 87 ? -5.418 -10.531 -32.156 1 47.34 87 GLU A N 1
ATOM 659 C CA . GLU A 1 87 ? -5.25 -9.18 -31.625 1 47.34 87 GLU A CA 1
ATOM 660 C C . GLU A 1 87 ? -4.445 -8.312 -32.594 1 47.34 87 GLU A C 1
ATOM 662 O O . GLU A 1 87 ? -4.531 -7.082 -32.531 1 47.34 87 GLU A O 1
ATOM 667 N N . GLY A 1 88 ? -3.625 -8.781 -33.312 1 40.19 88 GLY A N 1
ATOM 668 C CA . GLY A 1 88 ? -2.867 -8.078 -34.344 1 40.19 88 GLY A CA 1
ATOM 669 C C . GLY A 1 88 ? -3.635 -7.902 -35.625 1 40.19 88 GLY A C 1
ATOM 670 O O . GLY A 1 88 ? -3.08 -7.441 -36.625 1 40.19 88 GLY A O 1
ATOM 671 N N . ASP A 1 89 ? -4.711 -8.633 -35.844 1 41.75 89 ASP A N 1
ATOM 672 C CA . ASP A 1 89 ? -5.41 -8.336 -37.094 1 41.75 89 ASP A CA 1
ATOM 673 C C . ASP A 1 89 ? -6.062 -6.957 -37.062 1 41.75 89 ASP A C 1
ATOM 675 O O . ASP A 1 89 ? -7.027 -6.746 -36.312 1 41.75 89 ASP A O 1
ATOM 679 N N . PRO A 1 90 ? -5.402 -5.832 -37.344 1 43 90 PRO A N 1
ATOM 680 C CA . PRO A 1 90 ? -6.035 -4.543 -37.625 1 43 90 PRO A CA 1
ATOM 681 C C . PRO A 1 90 ? -7.227 -4.668 -38.594 1 43 90 PRO A C 1
ATOM 683 O O . PRO A 1 90 ? -7.922 -3.68 -38.844 1 43 90 PRO A O 1
ATOM 686 N N . THR A 1 91 ? -7.297 -5.758 -39.25 1 39.16 91 THR A N 1
ATOM 687 C CA . THR A 1 91 ? -8.258 -5.77 -40.344 1 39.16 91 THR A CA 1
ATOM 688 C C . THR A 1 91 ? -9.68 -5.918 -39.812 1 39.16 91 THR A C 1
ATOM 690 O O . THR A 1 91 ? -10.648 -5.699 -40.562 1 39.16 91 THR A O 1
ATOM 693 N N . ASN A 1 92 ? -9.922 -6.551 -38.656 1 33.09 92 ASN A N 1
ATOM 694 C CA . ASN A 1 92 ? -11.352 -6.777 -38.5 1 33.09 92 ASN A CA 1
ATOM 695 C C . ASN A 1 92 ? -12.062 -5.516 -38 1 33.09 92 ASN A C 1
ATOM 697 O O . ASN A 1 92 ? -12.578 -5.48 -36.906 1 33.09 92 ASN A O 1
ATOM 701 N N . HIS A 1 93 ? -11.344 -4.316 -38.062 1 32.97 93 HIS A N 1
ATOM 702 C CA . HIS A 1 93 ? -12.266 -3.193 -38.156 1 32.97 93 HIS A CA 1
ATOM 703 C C . HIS A 1 93 ? -13.102 -3.25 -39.438 1 32.97 93 HIS A C 1
ATOM 705 O O . HIS A 1 93 ? -13.664 -2.238 -39.844 1 32.97 93 HIS A O 1
ATOM 711 N N . GLN A 1 94 ? -13.695 -4.355 -39.844 1 23.7 94 GLN A N 1
ATOM 712 C CA . GLN A 1 94 ? -14.75 -4.047 -40.812 1 23.7 94 GLN A CA 1
ATOM 713 C C . GLN A 1 94 ? -15.93 -3.357 -40.125 1 23.7 94 GLN A C 1
ATOM 715 O O . GLN A 1 94 ? -16.312 -3.725 -39 1 23.7 94 GLN A O 1
ATOM 720 N N . MET B 1 1 ? 23.359 -6.043 1.065 1 78.88 1 MET B N 1
ATOM 721 C CA . MET B 1 1 ? 22.453 -5.438 2.041 1 78.88 1 MET B CA 1
ATOM 722 C C . MET B 1 1 ? 21.109 -5.121 1.408 1 78.88 1 MET B C 1
ATOM 724 O O . MET B 1 1 ? 21.031 -4.77 0.229 1 78.88 1 MET B O 1
ATOM 728 N N . ILE B 1 2 ? 19.969 -5.504 2.008 1 86.44 2 ILE B N 1
ATOM 729 C CA . ILE B 1 2 ? 18.641 -5.27 1.448 1 86.44 2 ILE B CA 1
ATOM 730 C C . ILE B 1 2 ? 18.312 -3.777 1.501 1 86.44 2 ILE B C 1
ATOM 732 O O . ILE B 1 2 ? 18.5 -3.133 2.535 1 86.44 2 ILE B O 1
ATOM 736 N N . LYS B 1 3 ? 18.078 -3.189 0.331 1 92 3 LYS B N 1
ATOM 737 C CA . LYS B 1 3 ? 17.688 -1.782 0.247 1 92 3 LYS B CA 1
ATOM 738 C C . LYS B 1 3 ? 16.188 -1.607 0.476 1 92 3 LYS B C 1
ATOM 740 O O . LYS B 1 3 ? 15.383 -2.219 -0.218 1 92 3 LYS B O 1
ATOM 745 N N . PRO B 1 4 ? 15.852 -0.767 1.449 1 95.81 4 PRO B N 1
ATOM 746 C CA . PRO B 1 4 ? 14.422 -0.536 1.665 1 95.81 4 PRO B CA 1
ATOM 747 C C . PRO B 1 4 ? 13.75 0.163 0.484 1 95.81 4 PRO B C 1
ATOM 749 O O . PRO B 1 4 ? 14.422 0.852 -0.29 1 95.81 4 PRO B O 1
ATOM 752 N N . THR B 1 5 ? 12.492 -0.085 0.299 1 95.75 5 THR B N 1
ATOM 753 C CA . THR B 1 5 ? 11.688 0.627 -0.689 1 95.75 5 THR B CA 1
ATOM 754 C C . THR B 1 5 ? 11.438 2.066 -0.245 1 95.75 5 THR B C 1
ATOM 756 O O . THR B 1 5 ? 11.531 2.996 -1.05 1 95.75 5 THR B O 1
ATOM 759 N N . PHE B 1 6 ? 11.062 2.199 1.007 1 95 6 PHE B N 1
ATOM 760 C CA . PHE B 1 6 ? 10.898 3.516 1.611 1 95 6 PHE B CA 1
ATOM 761 C C . PHE B 1 6 ? 10.992 3.43 3.129 1 95 6 PHE B C 1
ATOM 763 O O . PHE B 1 6 ? 11.102 2.336 3.689 1 95 6 PHE B O 1
ATOM 770 N N . THR B 1 7 ? 11.047 4.613 3.703 1 96.38 7 THR B N 1
ATOM 771 C CA . THR B 1 7 ? 10.969 4.75 5.152 1 96.38 7 THR B CA 1
ATOM 772 C C . THR B 1 7 ? 9.695 5.48 5.562 1 96.38 7 THR B C 1
ATOM 774 O O . THR B 1 7 ? 9.445 6.602 5.109 1 96.38 7 THR B O 1
ATOM 777 N N . ASP B 1 8 ? 8.906 4.754 6.438 1 95.06 8 ASP B N 1
ATOM 778 C CA . ASP B 1 8 ? 7.613 5.348 6.762 1 95.06 8 ASP B CA 1
ATOM 779 C C . ASP B 1 8 ? 7.77 6.5 7.75 1 95.06 8 ASP B C 1
ATOM 781 O O . ASP B 1 8 ? 8.891 6.867 8.109 1 95.06 8 ASP B O 1
ATOM 785 N N . VAL B 1 9 ? 6.633 7.098 8.203 1 94 9 VAL B N 1
ATOM 786 C CA . VAL B 1 9 ? 6.617 8.32 9 1 94 9 VAL B CA 1
ATOM 787 C C . VAL B 1 9 ? 7.207 8.047 10.383 1 94 9 VAL B C 1
ATOM 789 O O . VAL B 1 9 ? 7.68 8.969 11.055 1 94 9 VAL B O 1
ATOM 792 N N . ASN B 1 10 ? 7.266 6.793 10.797 1 93.88 10 ASN B N 1
ATOM 793 C CA . ASN B 1 10 ? 7.766 6.438 12.117 1 93.88 10 ASN B CA 1
ATOM 794 C C . ASN B 1 10 ? 9.227 5.996 12.07 1 93.88 10 ASN B C 1
ATOM 796 O O . ASN B 1 10 ? 9.773 5.527 13.07 1 93.88 10 ASN B O 1
ATOM 800 N N . GLY B 1 11 ? 9.797 6.078 10.875 1 94.75 11 GLY B N 1
ATOM 801 C CA . GLY B 1 11 ? 11.203 5.762 10.719 1 94.75 11 GLY B CA 1
ATOM 802 C C . GLY B 1 11 ? 11.461 4.289 10.453 1 94.75 11 GLY B C 1
ATOM 803 O O . GLY B 1 11 ? 12.602 3.826 10.555 1 94.75 11 GLY B O 1
ATOM 804 N N . ILE B 1 12 ? 10.398 3.607 10.242 1 94.88 12 ILE B N 1
ATOM 805 C CA . ILE B 1 12 ? 10.539 2.182 9.961 1 94.88 12 ILE B CA 1
ATOM 806 C C . ILE B 1 12 ? 10.828 1.975 8.477 1 94.88 12 ILE B C 1
ATOM 808 O O . ILE B 1 12 ? 10.109 2.482 7.617 1 94.88 12 ILE B O 1
ATOM 812 N N . LYS B 1 13 ? 11.906 1.26 8.188 1 96.94 13 LYS B N 1
ATOM 813 C CA . LYS B 1 13 ? 12.258 0.906 6.816 1 96.94 13 LYS B CA 1
ATOM 814 C C . LYS B 1 13 ? 11.344 -0.195 6.281 1 96.94 13 LYS B C 1
ATOM 816 O O . LYS B 1 13 ? 11.148 -1.219 6.938 1 96.94 13 LYS B O 1
ATOM 821 N N . ILE B 1 14 ? 10.781 0.001 5.066 1 98.06 14 ILE B N 1
ATOM 822 C CA . ILE B 1 14 ? 9.812 -0.901 4.461 1 98.06 14 ILE B CA 1
ATOM 823 C C . ILE B 1 14 ? 10.375 -1.469 3.16 1 98.06 14 ILE B C 1
ATOM 825 O O . ILE B 1 14 ? 10.906 -0.727 2.33 1 98.06 14 ILE B O 1
ATOM 829 N N . LYS B 1 15 ? 10.328 -2.701 3.023 1 97.5 15 LYS B N 1
ATOM 830 C CA . LYS B 1 15 ? 10.719 -3.391 1.797 1 97.5 15 LYS B CA 1
ATOM 831 C C . LYS B 1 15 ? 9.508 -4.031 1.122 1 97.5 15 LYS B C 1
ATOM 833 O O . LYS B 1 15 ? 8.773 -4.793 1.753 1 97.5 15 LYS B O 1
ATOM 838 N N . CYS B 1 16 ? 9.281 -3.693 -0.079 1 97.25 16 CYS B N 1
ATOM 839 C CA . CYS B 1 16 ? 8.289 -4.352 -0.921 1 97.25 16 CYS B CA 1
ATOM 840 C C . CYS B 1 16 ? 8.961 -5.293 -1.916 1 97.25 16 CYS B C 1
ATOM 842 O O . CYS B 1 16 ? 9.922 -4.914 -2.586 1 97.25 16 CYS B O 1
ATOM 844 N N . SER B 1 17 ? 8.461 -6.445 -1.938 1 93.94 17 SER B N 1
ATOM 845 C CA . SER B 1 17 ? 9.023 -7.434 -2.852 1 93.94 17 SER B CA 1
ATOM 846 C C . SER B 1 17 ? 7.961 -8.414 -3.334 1 93.94 17 SER B C 1
ATOM 848 O O . SER B 1 17 ? 6.875 -8.492 -2.758 1 93.94 17 SER B O 1
ATOM 850 N N . MET B 1 18 ? 8.258 -9.102 -4.391 1 91.94 18 MET B N 1
ATOM 851 C CA . MET B 1 18 ? 7.375 -10.148 -4.902 1 91.94 18 MET B CA 1
ATOM 852 C C . MET B 1 18 ? 7.812 -11.516 -4.391 1 91.94 18 MET B C 1
ATOM 854 O O . MET B 1 18 ? 9.008 -11.805 -4.32 1 91.94 18 MET B O 1
ATOM 858 N N . THR B 1 19 ? 6.84 -12.281 -4.113 1 90.25 19 THR B N 1
ATOM 859 C CA . THR B 1 19 ? 7.156 -13.656 -3.732 1 90.25 19 THR B CA 1
ATOM 860 C C . THR B 1 19 ? 7.629 -14.461 -4.941 1 90.25 19 THR B C 1
ATOM 862 O O . THR B 1 19 ? 7.129 -14.273 -6.051 1 90.25 19 THR B O 1
ATOM 865 N N . THR B 1 20 ? 8.617 -15.289 -4.805 1 78.5 20 THR B N 1
ATOM 866 C CA . THR B 1 20 ? 9.211 -16 -5.93 1 78.5 20 THR B CA 1
ATOM 867 C C . THR B 1 20 ? 8.859 -17.484 -5.879 1 78.5 20 THR B C 1
ATOM 869 O O . THR B 1 20 ? 9.031 -18.203 -6.867 1 78.5 20 THR B O 1
ATOM 872 N N . ASP B 1 21 ? 8.383 -17.922 -4.812 1 72.5 21 ASP B N 1
ATOM 873 C CA . ASP B 1 21 ? 8.25 -19.359 -4.637 1 72.5 21 ASP B CA 1
ATOM 874 C C . ASP B 1 21 ? 6.805 -19.812 -4.863 1 72.5 21 ASP B C 1
ATOM 876 O O . ASP B 1 21 ? 6.387 -20.859 -4.363 1 72.5 21 ASP B O 1
ATOM 880 N N . THR B 1 22 ? 6.047 -19.031 -5.527 1 73.38 22 THR B N 1
ATOM 881 C CA . THR B 1 22 ? 4.656 -19.391 -5.781 1 73.38 22 THR B CA 1
ATOM 882 C C . THR B 1 22 ? 4.332 -19.25 -7.266 1 73.38 22 THR B C 1
ATOM 884 O O . THR B 1 22 ? 4.996 -18.516 -7.992 1 73.38 22 THR B O 1
ATOM 887 N N . ASP B 1 23 ? 3.41 -20.062 -7.746 1 74.06 23 ASP B N 1
ATOM 888 C CA . ASP B 1 23 ? 2.93 -20 -9.125 1 74.06 23 ASP B CA 1
ATOM 889 C C . ASP B 1 23 ? 2.342 -18.625 -9.438 1 74.06 23 ASP B C 1
ATOM 891 O O . ASP B 1 23 ? 2.428 -18.141 -10.57 1 74.06 23 ASP B O 1
ATOM 895 N N . GLN B 1 24 ? 1.694 -18.141 -8.43 1 79.69 24 GLN B N 1
ATOM 896 C CA . GLN B 1 24 ? 1.161 -16.781 -8.562 1 79.69 24 GLN B CA 1
ATOM 897 C C . GLN B 1 24 ? 1.829 -15.828 -7.578 1 79.69 24 GLN B C 1
ATOM 899 O O . GLN B 1 24 ? 1.56 -15.883 -6.375 1 79.69 24 GLN B O 1
ATOM 904 N N . PRO B 1 25 ? 2.625 -14.961 -8.141 1 86.69 25 PRO B N 1
ATOM 905 C CA . PRO B 1 25 ? 3.361 -14.062 -7.254 1 86.69 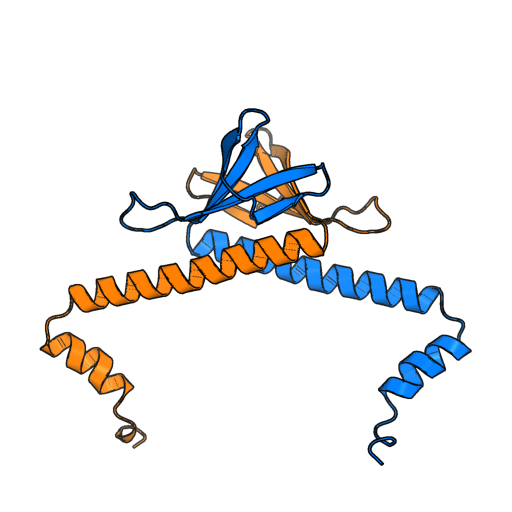25 PRO B CA 1
ATOM 906 C C . PRO B 1 25 ? 2.445 -13.125 -6.465 1 86.69 25 PRO B C 1
ATOM 908 O O . PRO B 1 25 ? 1.361 -12.773 -6.938 1 86.69 25 PRO B O 1
ATOM 911 N N . HIS B 1 26 ? 2.781 -12.914 -5.203 1 94.12 26 HIS B N 1
ATOM 912 C CA . HIS B 1 26 ? 2.15 -11.93 -4.34 1 94.12 26 HIS B CA 1
ATOM 913 C C . HIS B 1 26 ? 3.1 -10.773 -4.039 1 94.12 26 HIS B C 1
ATOM 915 O O . HIS B 1 26 ? 4.32 -10.93 -4.117 1 94.12 26 HIS B O 1
ATOM 921 N N . LEU B 1 27 ? 2.551 -9.625 -3.83 1 96.75 27 LEU B N 1
ATOM 922 C CA . LEU B 1 27 ? 3.338 -8.523 -3.281 1 96.75 27 LEU B CA 1
ATOM 923 C C . LEU B 1 27 ? 3.494 -8.672 -1.771 1 96.75 27 LEU B C 1
ATOM 925 O O . LEU B 1 27 ? 2.5 -8.75 -1.045 1 96.75 27 LEU B O 1
ATOM 929 N N . LEU B 1 28 ? 4.723 -8.758 -1.343 1 96.38 28 LEU B N 1
ATOM 930 C CA . LEU B 1 28 ? 5.047 -8.852 0.076 1 96.38 28 LEU B CA 1
ATOM 931 C C . LEU B 1 28 ? 5.59 -7.527 0.599 1 96.38 28 LEU B C 1
ATOM 933 O O . LEU B 1 28 ? 6.516 -6.957 0.016 1 96.38 28 LEU B O 1
ATOM 937 N N . VAL B 1 29 ? 4.941 -6.996 1.677 1 97.69 29 VAL B N 1
ATOM 938 C CA . VAL B 1 29 ? 5.402 -5.797 2.371 1 97.69 29 VAL B CA 1
ATOM 939 C C . VAL B 1 29 ? 5.992 -6.18 3.729 1 97.69 29 VAL B C 1
ATOM 941 O O . VAL B 1 29 ? 5.316 -6.809 4.551 1 97.69 29 VAL B O 1
ATOM 944 N N . SER B 1 30 ? 7.238 -5.785 3.936 1 97.69 30 SER B N 1
ATOM 945 C CA . SER B 1 30 ? 7.938 -6.188 5.152 1 97.69 30 SER B CA 1
ATOM 946 C C . SER B 1 30 ? 8.586 -4.988 5.836 1 97.69 30 SER B C 1
ATOM 948 O O . SER B 1 30 ? 9.016 -4.043 5.172 1 97.69 30 SER B O 1
ATOM 950 N N . ARG B 1 31 ? 8.594 -5.051 7.137 1 97.19 31 ARG B N 1
ATOM 951 C CA . ARG B 1 31 ? 9.43 -4.117 7.879 1 97.19 31 ARG B CA 1
ATOM 952 C C . ARG B 1 31 ? 10.852 -4.66 8.031 1 97.19 31 ARG B C 1
ATOM 954 O O . ARG B 1 31 ? 11.047 -5.863 8.188 1 97.19 31 ARG B O 1
ATOM 961 N N . MET B 1 32 ? 11.742 -3.746 7.977 1 96.62 32 MET B N 1
ATOM 962 C CA . MET B 1 32 ? 13.125 -4.125 8.25 1 96.62 32 MET B CA 1
ATOM 963 C C . MET B 1 32 ? 13.461 -3.949 9.727 1 96.62 32 MET B C 1
ATOM 965 O O . MET B 1 32 ? 13.312 -2.855 10.273 1 96.62 32 MET B O 1
ATOM 969 N N . ASP B 1 33 ? 13.875 -5 10.359 1 94.56 33 ASP B N 1
ATOM 970 C CA . ASP B 1 33 ? 14.219 -4.977 11.781 1 94.56 33 ASP B CA 1
ATOM 971 C C . ASP B 1 33 ? 15.648 -4.477 11.992 1 94.56 33 ASP B C 1
ATOM 973 O O . ASP B 1 33 ? 16.406 -4.34 11.031 1 94.56 33 ASP B O 1
ATOM 977 N N . ASP B 1 34 ? 16 -4.207 13.18 1 92.06 34 ASP B N 1
ATOM 978 C CA . ASP B 1 34 ? 17.297 -3.625 13.516 1 92.06 34 ASP B CA 1
ATOM 979 C C . ASP B 1 34 ? 18.438 -4.543 13.086 1 92.06 34 ASP B C 1
ATOM 981 O O . ASP B 1 34 ? 19.531 -4.07 12.75 1 92.06 34 ASP B O 1
ATOM 985 N N . ASP B 1 35 ? 18.172 -5.91 13.094 1 92.62 35 ASP B N 1
ATOM 986 C CA . ASP B 1 35 ? 19.219 -6.863 12.758 1 92.62 35 ASP B CA 1
ATOM 987 C C . ASP B 1 35 ? 19.328 -7.043 11.242 1 92.62 35 ASP B C 1
ATOM 989 O O . ASP B 1 35 ? 20.156 -7.832 10.766 1 92.62 35 ASP B O 1
ATOM 993 N N . GLY B 1 36 ? 18.484 -6.309 10.555 1 89.19 36 GLY B N 1
ATOM 994 C CA . GLY B 1 36 ? 18.531 -6.375 9.102 1 89.19 36 GLY B CA 1
ATOM 995 C C . GLY B 1 36 ? 17.562 -7.398 8.523 1 89.19 36 GLY B C 1
ATOM 996 O O . GLY B 1 36 ? 17.422 -7.496 7.305 1 89.19 36 GLY B O 1
ATOM 997 N N . SER B 1 37 ? 16.938 -8.172 9.359 1 94.75 37 SER B N 1
ATOM 998 C CA . SER B 1 37 ? 15.977 -9.156 8.883 1 94.75 37 SER B CA 1
ATOM 999 C C . SER B 1 37 ? 14.648 -8.492 8.516 1 94.75 37 SER B C 1
ATOM 1001 O O . SER B 1 37 ? 14.391 -7.355 8.906 1 94.75 37 SER B O 1
ATOM 1003 N N . LEU B 1 38 ? 13.914 -9.203 7.676 1 95.12 38 LEU B N 1
ATOM 1004 C CA . LEU B 1 38 ? 12.617 -8.711 7.223 1 95.12 38 LEU B CA 1
ATOM 1005 C C . LEU B 1 38 ? 11.484 -9.445 7.93 1 95.12 38 LEU B C 1
ATOM 1007 O O . LEU B 1 38 ? 11.508 -10.68 8.039 1 95.12 38 LEU B O 1
ATOM 1011 N N . THR B 1 39 ? 10.516 -8.688 8.398 1 96.31 39 THR B N 1
ATOM 1012 C CA . THR B 1 39 ? 9.289 -9.234 8.969 1 96.31 39 THR B CA 1
ATOM 1013 C C . THR B 1 39 ? 8.086 -8.844 8.125 1 96.31 39 THR B C 1
ATOM 1015 O O . THR B 1 39 ? 7.742 -7.66 8.031 1 96.31 39 THR B O 1
ATOM 1018 N N . PRO B 1 40 ? 7.402 -9.812 7.562 1 95.88 40 PRO B N 1
ATOM 1019 C CA . PRO B 1 40 ? 6.23 -9.5 6.738 1 95.88 40 PRO B CA 1
ATOM 1020 C C . PRO B 1 40 ? 5.102 -8.859 7.543 1 95.88 40 PRO B C 1
ATOM 1022 O O . PRO B 1 40 ? 4.801 -9.305 8.656 1 95.88 40 PRO B O 1
ATOM 1025 N N . ILE B 1 41 ? 4.551 -7.809 6.977 1 96 41 ILE B N 1
ATOM 1026 C CA . ILE B 1 41 ? 3.432 -7.176 7.668 1 96 41 ILE B CA 1
ATOM 1027 C C . ILE B 1 41 ? 2.188 -7.23 6.785 1 96 41 ILE B C 1
ATOM 1029 O O . ILE B 1 41 ? 1.067 -7.043 7.266 1 96 41 ILE B O 1
ATOM 1033 N N . LEU B 1 42 ? 2.346 -7.371 5.43 1 96.94 42 LEU B N 1
ATOM 1034 C CA . LEU B 1 42 ? 1.24 -7.438 4.48 1 96.94 42 LEU B CA 1
ATOM 1035 C C . LEU B 1 42 ? 1.608 -8.297 3.277 1 96.94 42 LEU B C 1
ATOM 1037 O O . LEU B 1 42 ? 2.721 -8.195 2.752 1 96.94 42 LEU B O 1
ATOM 1041 N N . GLU B 1 43 ? 0.706 -9.164 2.9 1 96.38 43 GLU B N 1
ATOM 1042 C CA . GLU B 1 43 ? 0.826 -9.945 1.67 1 96.38 43 GLU B CA 1
ATOM 1043 C C . GLU B 1 43 ? -0.409 -9.773 0.79 1 96.38 43 GLU B C 1
ATOM 1045 O O . GLU B 1 43 ? -1.528 -10.062 1.221 1 96.38 43 GLU B O 1
ATOM 1050 N N . MET B 1 44 ? -0.185 -9.367 -0.424 1 96.44 44 MET B N 1
ATOM 1051 C CA . MET B 1 44 ? -1.301 -8.938 -1.263 1 96.44 44 MET B CA 1
ATOM 1052 C C . MET B 1 44 ? -1.273 -9.656 -2.609 1 96.44 44 MET B C 1
ATOM 1054 O O . MET B 1 44 ? -0.22 -9.766 -3.238 1 96.44 44 MET B O 1
ATOM 1058 N N . ASN B 1 45 ? -2.459 -10.203 -3.016 1 94.62 45 ASN B N 1
ATOM 10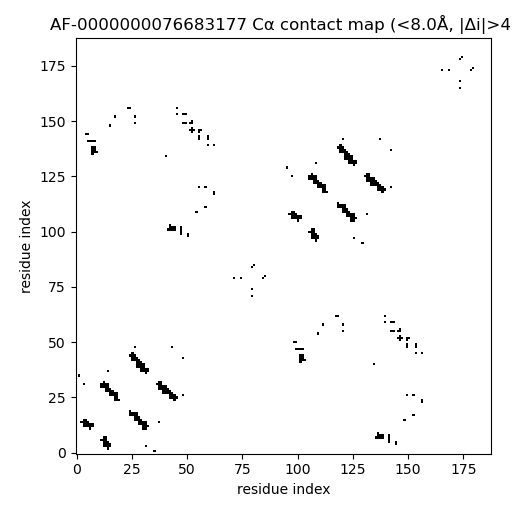59 C CA . ASN B 1 45 ? -2.623 -10.672 -4.387 1 94.62 45 ASN B CA 1
ATOM 1060 C C . ASN B 1 45 ? -2.953 -9.531 -5.34 1 94.62 45 ASN B C 1
ATOM 1062 O O . ASN B 1 45 ? -2.857 -8.359 -4.965 1 94.62 45 ASN B O 1
ATOM 1066 N N . VAL B 1 46 ? -3.285 -9.805 -6.566 1 93.75 46 VAL B N 1
ATOM 1067 C CA . VAL B 1 46 ? -3.531 -8.812 -7.605 1 93.75 46 VAL B CA 1
ATOM 1068 C C . VAL B 1 46 ? -4.688 -7.902 -7.191 1 93.75 46 VAL B C 1
ATOM 1070 O O . VAL B 1 46 ? -4.582 -6.68 -7.281 1 93.75 46 VAL B O 1
ATOM 1073 N N . TYR B 1 47 ? -5.727 -8.438 -6.672 1 94.38 47 TYR B N 1
ATOM 1074 C CA . TYR B 1 47 ? -6.906 -7.66 -6.305 1 94.38 47 TYR B CA 1
ATOM 1075 C C . TYR B 1 47 ? -6.625 -6.773 -5.098 1 94.38 47 TYR B C 1
ATOM 1077 O O . TYR B 1 47 ? -6.984 -5.594 -5.09 1 94.38 47 TYR B O 1
ATOM 1085 N N . ASP B 1 48 ? -6 -7.367 -4.121 1 95.88 48 ASP B N 1
ATOM 1086 C CA . ASP B 1 48 ? -5.621 -6.613 -2.93 1 95.88 48 ASP B CA 1
ATOM 1087 C C . ASP B 1 48 ? -4.742 -5.418 -3.293 1 95.88 48 ASP B C 1
ATOM 1089 O O . ASP B 1 48 ? -4.945 -4.312 -2.787 1 95.88 48 ASP B O 1
ATOM 1093 N N . SER B 1 49 ? -3.787 -5.699 -4.148 1 96.81 49 SER B N 1
ATOM 1094 C CA . SER B 1 49 ? -2.824 -4.668 -4.52 1 96.81 49 SER B CA 1
ATOM 1095 C C . SER B 1 49 ? -3.496 -3.531 -5.281 1 96.81 49 SER B C 1
ATOM 1097 O O . SER B 1 49 ? -3.094 -2.373 -5.16 1 96.81 49 SER B O 1
ATOM 1099 N N . LYS B 1 50 ? -4.539 -3.865 -6.062 1 96.44 50 LYS B N 1
ATOM 1100 C CA . LYS B 1 50 ? -5.32 -2.824 -6.723 1 96.44 50 LYS B CA 1
ATOM 1101 C C . LYS B 1 50 ? -6.023 -1.931 -5.707 1 96.44 50 LYS B C 1
ATOM 1103 O O . LYS B 1 50 ? -6.031 -0.706 -5.852 1 96.44 50 LYS B O 1
ATOM 1108 N N . TYR B 1 51 ? -6.582 -2.59 -4.715 1 96.62 51 TYR B N 1
ATOM 1109 C CA . TYR B 1 51 ? -7.254 -1.827 -3.668 1 96.62 51 TYR B CA 1
ATOM 1110 C C . TYR B 1 51 ? -6.262 -0.949 -2.914 1 96.62 51 TYR B C 1
ATOM 1112 O O . TYR B 1 51 ? -6.555 0.208 -2.607 1 96.62 51 TYR B O 1
ATOM 1120 N N . MET B 1 52 ? -5.078 -1.471 -2.627 1 97.75 52 MET B N 1
ATOM 1121 C CA . MET B 1 52 ? -4.039 -0.701 -1.946 1 97.75 52 MET B CA 1
ATOM 1122 C C . MET B 1 52 ? -3.58 0.471 -2.807 1 97.75 52 MET B C 1
ATOM 1124 O O . MET B 1 52 ? -3.459 1.596 -2.316 1 97.75 52 MET B O 1
ATOM 1128 N N . ALA B 1 53 ? -3.338 0.227 -4.078 1 96.75 53 ALA B N 1
ATOM 1129 C CA . ALA B 1 53 ? -2.938 1.291 -4.996 1 96.75 53 ALA B CA 1
ATOM 1130 C C . ALA B 1 53 ? -3.98 2.404 -5.031 1 96.75 53 ALA B C 1
ATOM 1132 O O . ALA B 1 53 ? -3.637 3.588 -4.965 1 96.75 53 ALA B O 1
ATOM 1133 N N . ASN B 1 54 ? -5.246 1.956 -5.121 1 97.25 54 ASN B N 1
ATOM 1134 C CA . ASN B 1 54 ? -6.34 2.924 -5.148 1 97.25 54 ASN B CA 1
ATOM 1135 C C . ASN B 1 54 ? -6.391 3.746 -3.863 1 97.25 54 ASN B C 1
ATOM 1137 O O . ASN B 1 54 ? -6.652 4.949 -3.902 1 97.25 54 ASN B O 1
ATOM 1141 N N . ALA B 1 55 ? -6.203 3.094 -2.75 1 96.81 55 ALA B N 1
ATOM 1142 C CA . ALA B 1 55 ? -6.18 3.795 -1.47 1 96.81 55 ALA B CA 1
ATOM 1143 C C . ALA B 1 55 ? -5.066 4.84 -1.436 1 96.81 55 ALA B C 1
ATOM 1145 O O . ALA B 1 55 ? -5.281 5.969 -0.983 1 96.81 55 ALA B O 1
ATOM 1146 N N . CYS B 1 56 ? -3.861 4.484 -1.9 1 97.38 56 CYS B N 1
ATOM 1147 C CA . CYS B 1 56 ? -2.742 5.418 -1.969 1 97.38 56 CYS B CA 1
ATOM 1148 C C . CYS B 1 56 ? -3.062 6.586 -2.895 1 97.38 56 CYS B C 1
ATOM 1150 O O . CYS B 1 56 ? -2.816 7.742 -2.547 1 97.38 56 CYS B O 1
ATOM 1152 N N . GLU B 1 57 ? -3.656 6.297 -4.039 1 95.75 57 GLU B N 1
ATOM 1153 C CA . GLU B 1 57 ? -3.988 7.332 -5.016 1 95.75 57 GLU B CA 1
ATOM 1154 C C . GLU B 1 57 ? -5.027 8.305 -4.461 1 95.75 57 GLU B C 1
ATOM 1156 O O . GLU B 1 57 ? -4.91 9.516 -4.645 1 95.75 57 GLU B O 1
ATOM 1161 N N . THR B 1 58 ? -6.055 7.754 -3.879 1 95.44 58 THR B N 1
ATOM 1162 C CA . THR B 1 58 ? -7.082 8.586 -3.266 1 95.44 58 THR B CA 1
ATOM 1163 C C . THR B 1 58 ? -6.477 9.516 -2.219 1 95.44 58 THR B C 1
ATOM 1165 O O . THR B 1 58 ? -6.781 10.711 -2.186 1 95.44 58 THR B O 1
ATOM 1168 N N . TYR B 1 59 ? -5.598 8.953 -1.402 1 94.56 59 TYR B N 1
ATOM 1169 C CA . TYR B 1 59 ? -4.902 9.75 -0.396 1 94.56 59 TYR B CA 1
ATOM 1170 C C . TYR B 1 59 ? -4.078 10.852 -1.047 1 94.56 59 TYR B C 1
ATOM 1172 O O . TYR B 1 59 ? -4.098 12 -0.597 1 94.56 59 TYR B O 1
ATOM 1180 N N . LEU B 1 60 ? -3.311 10.586 -2.055 1 93.62 60 LEU B N 1
ATOM 1181 C CA . LEU B 1 60 ? -2.457 11.555 -2.734 1 93.62 60 LEU B CA 1
ATOM 1182 C C . LEU B 1 60 ? -3.283 12.703 -3.303 1 93.62 60 LEU B C 1
ATOM 1184 O O . LEU B 1 60 ? -2.883 13.867 -3.209 1 93.62 60 LEU B O 1
ATOM 1188 N N . LYS B 1 61 ? -4.422 12.359 -3.854 1 90.62 61 LYS B N 1
ATOM 1189 C CA . LYS B 1 61 ? -5.328 13.375 -4.375 1 90.62 61 LYS B CA 1
ATOM 1190 C C . LYS B 1 61 ? -5.852 14.273 -3.258 1 90.62 61 LYS B C 1
ATOM 1192 O O . LYS B 1 61 ? -5.871 15.492 -3.393 1 90.62 61 LYS B O 1
ATOM 1197 N N . GLN B 1 62 ? -6.23 13.672 -2.195 1 87.56 62 GLN B N 1
ATOM 1198 C CA . GLN B 1 62 ? -6.77 14.43 -1.069 1 87.56 62 GLN B CA 1
ATOM 1199 C C . GLN B 1 62 ? -5.695 15.297 -0.422 1 87.56 62 GLN B C 1
ATOM 1201 O O . GLN B 1 62 ? -5.949 16.453 -0.063 1 87.56 62 GLN B O 1
ATOM 1206 N N . ALA B 1 63 ? -4.512 14.727 -0.242 1 85.81 63 ALA B N 1
ATOM 1207 C CA . ALA B 1 63 ? -3.4 15.469 0.338 1 85.81 63 ALA B CA 1
ATOM 1208 C C . ALA B 1 63 ? -3.047 16.688 -0.517 1 85.81 63 ALA B C 1
ATOM 1210 O O . ALA B 1 63 ? -2.73 17.75 0.011 1 85.81 63 ALA B O 1
ATOM 1211 N N . THR B 1 64 ? -3.064 16.516 -1.783 1 83.5 64 THR B N 1
ATOM 1212 C CA . THR B 1 64 ? -2.814 17.625 -2.701 1 83.5 64 THR B CA 1
ATOM 1213 C C . THR B 1 64 ? -3.863 18.719 -2.529 1 83.5 64 THR B C 1
ATOM 1215 O O . THR B 1 64 ? -3.531 19.906 -2.51 1 83.5 64 THR B O 1
ATOM 1218 N N . ALA B 1 65 ? -5.141 18.328 -2.4 1 80.88 65 ALA B N 1
ATOM 1219 C CA . ALA B 1 65 ? -6.23 19.281 -2.215 1 80.88 65 ALA B CA 1
ATOM 1220 C C . ALA B 1 65 ? -6.062 20.062 -0.914 1 80.88 65 ALA B C 1
ATOM 1222 O O . ALA B 1 65 ? -6.266 21.281 -0.881 1 80.88 65 ALA B O 1
ATOM 1223 N N . VAL B 1 66 ? -5.648 19.453 0.114 1 78.75 66 VAL B N 1
ATOM 1224 C CA . VAL B 1 66 ? -5.449 20.078 1.419 1 78.75 66 VAL B CA 1
ATOM 1225 C C . VAL B 1 66 ? -4.297 21.078 1.347 1 78.75 66 VAL B C 1
ATOM 1227 O O . VAL B 1 66 ? -4.398 22.188 1.866 1 78.75 66 VAL B O 1
ATOM 1230 N N . ASN B 1 67 ? -3.275 20.656 0.678 1 77.69 67 ASN B N 1
ATOM 1231 C CA . ASN B 1 67 ? -2.123 21.531 0.532 1 77.69 67 ASN B CA 1
ATOM 1232 C C . ASN B 1 67 ? -2.463 22.766 -0.301 1 77.69 67 ASN B C 1
ATOM 1234 O O . ASN B 1 67 ? -1.986 23.859 -0.012 1 77.69 67 ASN B O 1
ATOM 1238 N N . MET B 1 68 ? -3.289 22.547 -1.238 1 78.12 68 MET B N 1
ATOM 1239 C CA . MET B 1 68 ? -3.725 23.656 -2.078 1 78.12 68 MET B CA 1
ATOM 1240 C C . MET B 1 68 ? -4.602 24.625 -1.29 1 78.12 68 MET B C 1
ATOM 1242 O O . MET B 1 68 ? -4.453 25.844 -1.414 1 78.12 68 MET B O 1
ATOM 1246 N N . THR B 1 69 ? -5.496 24.094 -0.595 1 75.94 69 THR B N 1
ATOM 1247 C CA . THR B 1 69 ? -6.379 24.922 0.223 1 75.94 69 THR B CA 1
ATOM 1248 C C . THR B 1 69 ? -5.578 25.703 1.271 1 75.94 69 THR B C 1
ATOM 1250 O O . THR B 1 69 ? -5.816 26.891 1.486 1 75.94 69 THR B O 1
ATOM 1253 N N . ALA B 1 70 ? -4.613 25.016 1.894 1 72.12 70 ALA B N 1
ATOM 1254 C CA . ALA B 1 70 ? -3.758 25.656 2.889 1 72.12 70 ALA B CA 1
ATOM 1255 C C . ALA B 1 70 ? -2.912 26.75 2.256 1 72.12 70 ALA B C 1
ATOM 1257 O O . ALA B 1 70 ? -2.705 27.812 2.857 1 72.12 70 ALA B O 1
ATOM 1258 N N . SER B 1 71 ? -2.459 26.406 1.118 1 72.81 71 SER B N 1
ATOM 1259 C CA . SER B 1 71 ? -1.678 27.406 0.391 1 72.81 71 SER B CA 1
ATOM 1260 C C . SER B 1 71 ? -2.529 28.609 0.028 1 72.81 71 SER B C 1
ATOM 1262 O O . SER B 1 71 ? -2.061 29.75 0.102 1 72.81 71 SER B O 1
ATOM 1264 N N . MET B 1 72 ? -3.775 28.297 -0.339 1 69.25 72 MET B N 1
ATOM 1265 C CA . MET B 1 72 ? -4.691 29.359 -0.723 1 69.25 72 MET B CA 1
ATOM 1266 C C . MET B 1 72 ? -5.129 30.172 0.495 1 69.25 72 MET B C 1
ATOM 1268 O O . MET B 1 72 ? -5.297 31.391 0.41 1 69.25 72 MET B O 1
ATOM 1272 N N . ALA B 1 73 ? -5.371 29.469 1.565 1 69.94 73 ALA B N 1
ATOM 1273 C CA . ALA B 1 73 ? -5.809 30.141 2.779 1 69.94 73 ALA B CA 1
ATOM 1274 C C . ALA B 1 73 ? -4.742 31.109 3.285 1 69.94 73 ALA B C 1
ATOM 1276 O O . ALA B 1 73 ? -5.055 32.094 3.953 1 69.94 73 ALA B O 1
ATOM 1277 N N . GLY B 1 74 ? -3.531 30.719 3.006 1 67.44 74 GLY B N 1
ATOM 1278 C CA . GLY B 1 74 ? -2.449 31.609 3.404 1 67.44 74 GLY B CA 1
ATOM 1279 C C . GLY B 1 74 ? -2.217 32.75 2.43 1 67.44 74 GLY B C 1
ATOM 1280 O O . GLY B 1 74 ? -1.425 33.656 2.701 1 67.44 74 GLY B O 1
ATOM 1281 N N . LEU B 1 75 ? -2.869 32.656 1.321 1 65 75 LEU B N 1
ATOM 1282 C CA . LEU B 1 75 ? -2.682 33.719 0.319 1 65 75 LEU B CA 1
ATOM 1283 C C . LEU B 1 75 ? -3.697 34.844 0.507 1 65 75 LEU B C 1
ATOM 1285 O O . LEU B 1 75 ? -4.848 34.562 0.876 1 65 75 LEU B O 1
ATOM 1289 N N . SER B 1 76 ? -3.232 36 0.545 1 66.12 76 SER B N 1
ATOM 1290 C CA . SER B 1 76 ? -4.141 37.156 0.441 1 66.12 76 SER B CA 1
ATOM 1291 C C . SER B 1 76 ? -4.961 37.094 -0.844 1 66.12 76 SER B 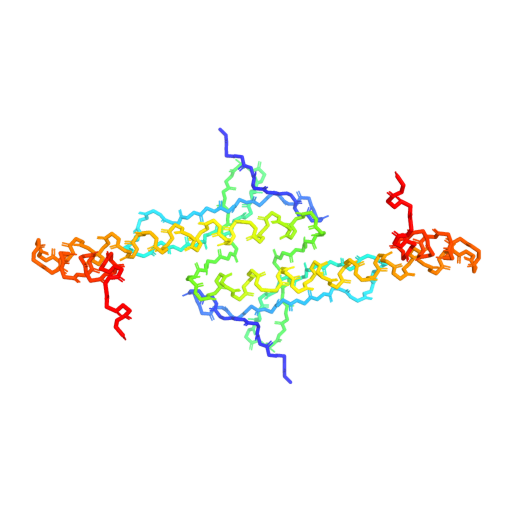C 1
ATOM 1293 O O . SER B 1 76 ? -4.613 36.344 -1.77 1 66.12 76 SER B O 1
ATOM 1295 N N . PRO B 1 77 ? -6.18 37.688 -0.807 1 60.12 77 PRO B N 1
ATOM 1296 C CA . PRO B 1 77 ? -6.953 37.75 -2.049 1 60.12 77 PRO B CA 1
ATOM 1297 C C . PRO B 1 77 ? -6.102 38.125 -3.258 1 60.12 77 PRO B C 1
ATOM 1299 O O . PRO B 1 77 ? -6.285 37.562 -4.344 1 60.12 77 PRO B O 1
ATOM 1302 N N . ASP B 1 78 ? -5.133 38.969 -3.107 1 63.19 78 ASP B N 1
ATOM 1303 C CA . ASP B 1 78 ? -4.246 39.375 -4.184 1 63.19 78 ASP B CA 1
ATOM 1304 C C . ASP B 1 78 ? -3.291 38.281 -4.594 1 63.19 78 ASP B C 1
ATOM 1306 O O . ASP B 1 78 ? -3.043 38.062 -5.785 1 63.19 78 ASP B O 1
ATOM 1310 N N . GLU B 1 79 ? -2.846 37.562 -3.709 1 65.31 79 GLU B N 1
ATOM 1311 C CA . GLU B 1 79 ? -1.897 36.5 -3.949 1 65.31 79 GLU B CA 1
ATOM 1312 C C . GLU B 1 79 ? -2.582 35.281 -4.605 1 65.31 79 GLU B C 1
ATOM 1314 O O . GLU B 1 79 ? -1.994 34.625 -5.453 1 65.31 79 GLU B O 1
ATOM 1319 N N . MET B 1 80 ? -3.848 35.125 -4.176 1 60.59 80 MET B N 1
ATOM 1320 C CA . MET B 1 80 ? -4.684 34.094 -4.777 1 60.59 80 MET B CA 1
ATOM 1321 C C . MET B 1 80 ? -4.965 34.406 -6.242 1 60.59 80 MET B C 1
ATOM 1323 O O . MET B 1 80 ? -4.875 33.531 -7.098 1 60.59 80 MET B O 1
ATOM 1327 N N . ALA B 1 81 ? -5.215 35.688 -6.453 1 58.41 81 ALA B N 1
ATOM 1328 C CA . ALA B 1 81 ? -5.43 36.156 -7.82 1 58.41 81 ALA B CA 1
ATOM 1329 C C . ALA B 1 81 ? -4.168 35.969 -8.664 1 58.41 81 ALA B C 1
ATOM 1331 O O . ALA B 1 81 ? -4.246 35.562 -9.828 1 58.41 81 ALA B O 1
ATOM 1332 N N . GLU B 1 82 ? -3.141 36.281 -8.195 1 59.22 82 GLU B N 1
ATOM 1333 C CA . GLU B 1 82 ? -1.877 36.125 -8.906 1 59.22 82 GLU B CA 1
ATOM 1334 C C . GLU B 1 82 ? -1.568 34.656 -9.188 1 59.22 82 GLU B C 1
ATOM 1336 O O . GLU B 1 82 ? -1.082 34.344 -10.273 1 59.22 82 GLU B O 1
ATOM 1341 N N . GLN B 1 83 ? -1.907 33.875 -8.203 1 57.59 83 GLN B N 1
ATOM 1342 C CA . GLN B 1 83 ? -1.64 32.438 -8.328 1 57.59 83 GLN B CA 1
ATOM 1343 C C . GLN B 1 83 ? -2.658 31.766 -9.242 1 57.59 83 GLN B C 1
ATOM 1345 O O . GLN B 1 83 ? -2.297 30.906 -10.07 1 57.59 83 GLN B O 1
ATOM 1350 N N . PHE B 1 84 ? -3.885 32.094 -8.961 1 57.69 84 PHE B N 1
ATOM 1351 C CA . PHE B 1 84 ? -4.938 31.5 -9.781 1 57.69 84 PHE B CA 1
ATOM 1352 C C . PHE B 1 84 ? -5.172 32.344 -11.039 1 57.69 84 PHE B C 1
ATOM 1354 O O . PHE B 1 84 ? -5.676 31.812 -12.039 1 57.69 84 PHE B O 1
ATOM 1361 N N . GLY B 1 85 ? -5.082 33.594 -10.961 1 54.91 85 GLY B N 1
ATOM 1362 C CA . GLY B 1 85 ? -5.168 34.469 -12.141 1 54.91 85 GLY B CA 1
ATOM 1363 C C . GLY B 1 85 ? -4.098 34.156 -13.172 1 54.91 85 GLY B C 1
ATOM 1364 O O . GLY B 1 85 ? -4.332 34.281 -14.375 1 54.91 85 GLY B O 1
ATOM 1365 N N . TYR B 1 86 ? -2.861 33.969 -12.742 1 49.72 86 TYR B N 1
ATOM 1366 C CA . TYR B 1 86 ? -1.763 33.688 -13.656 1 49.72 86 TYR B CA 1
ATOM 1367 C C . TYR B 1 86 ? -1.919 32.281 -14.273 1 49.72 86 TYR B C 1
ATOM 1369 O O . TYR B 1 86 ? -1.572 32.094 -15.438 1 49.72 86 TYR B O 1
ATOM 1377 N N . GLU B 1 87 ? -2.455 31.312 -13.648 1 47.66 87 GLU B N 1
ATOM 1378 C CA . GLU B 1 87 ? -2.658 30.016 -14.312 1 47.66 87 GLU B CA 1
ATOM 1379 C C . GLU B 1 87 ? -3.852 30.078 -15.266 1 47.66 87 GLU B C 1
ATOM 1381 O O . GLU B 1 87 ? -3.949 29.266 -16.188 1 47.66 87 GLU B O 1
ATOM 1386 N N . GLY B 1 88 ? -4.758 30.828 -15.062 1 40.53 88 GLY B N 1
ATOM 1387 C CA . GLY B 1 88 ? -5.898 31.031 -15.938 1 40.53 88 GLY B CA 1
ATOM 1388 C C . GLY B 1 88 ? -5.617 32 -17.062 1 40.53 88 GLY B C 1
ATOM 1389 O O . GLY B 1 88 ? -6.523 32.375 -17.812 1 40.53 88 GLY B O 1
ATOM 1390 N N . ASP B 1 89 ? -4.574 32.812 -17 1 42.31 89 ASP B N 1
ATOM 1391 C CA . ASP B 1 89 ? -4.355 33.688 -18.156 1 42.31 89 ASP B CA 1
ATOM 1392 C C . ASP B 1 89 ? -3.92 32.844 -19.375 1 42.31 89 ASP B C 1
ATOM 1394 O O . ASP B 1 89 ? -2.814 32.312 -19.391 1 42.31 89 ASP B O 1
ATOM 1398 N N . PRO B 1 90 ? -4.797 32.281 -20.203 1 42.81 90 PRO B N 1
ATOM 1399 C CA . PRO B 1 90 ? -4.469 31.75 -21.531 1 42.81 90 PRO B CA 1
ATOM 1400 C C . PRO B 1 90 ? -3.621 32.719 -22.359 1 42.81 90 PRO B C 1
ATOM 1402 O O . PRO B 1 90 ? -3.182 32.375 -23.453 1 42.81 90 PRO B O 1
ATOM 1405 N N . THR B 1 91 ? -3.604 33.938 -21.938 1 39.28 91 THR B N 1
ATOM 1406 C CA . THR B 1 91 ? -3.031 34.906 -22.875 1 39.28 91 THR B CA 1
ATOM 1407 C C . THR B 1 91 ? -1.509 34.844 -22.875 1 39.28 91 THR B C 1
ATOM 1409 O O . THR B 1 91 ? -0.852 35.375 -23.781 1 39.28 91 THR B O 1
ATOM 1412 N N . ASN B 1 92 ? -0.839 34.469 -21.797 1 33.62 92 ASN B N 1
ATOM 1413 C CA . ASN B 1 92 ? 0.588 34.719 -21.938 1 33.62 92 ASN B CA 1
ATOM 1414 C C . ASN B 1 92 ? 1.28 33.656 -22.781 1 33.62 92 ASN B C 1
ATOM 1416 O O . ASN B 1 92 ? 2.107 32.906 -22.266 1 33.62 92 ASN B O 1
ATOM 1420 N N . HIS B 1 93 ? 0.446 32.844 -23.547 1 33.16 93 HIS B N 1
ATOM 1421 C CA . HIS B 1 93 ? 1.174 32.312 -24.703 1 33.16 93 HIS B CA 1
ATOM 1422 C C . HIS B 1 93 ? 1.648 33.438 -25.609 1 33.16 93 HIS B C 1
ATOM 1424 O O . HIS B 1 93 ? 2.012 33.188 -26.766 1 33.16 93 HIS B O 1
ATOM 1430 N N . GLN B 1 94 ? 2.135 34.594 -25.156 1 24.31 94 GLN B N 1
ATOM 1431 C CA . GLN B 1 94 ? 2.854 35.281 -26.203 1 24.31 94 GLN B CA 1
ATOM 1432 C C . GLN B 1 94 ? 4.184 34.594 -26.516 1 24.31 94 GLN B C 1
ATOM 1434 O O . GLN B 1 94 ? 4.887 34.156 -25.609 1 24.31 94 GLN B O 1
#

Organism: NCBI:txid1408189

Foldseek 3Di:
DDDAPDADPVRWGKHWDWDDPDPFIWIWIWTQDPVRDTDTDDTGHPVRVVVVVVVVVVVVVVVVVVVVVVVCVPAD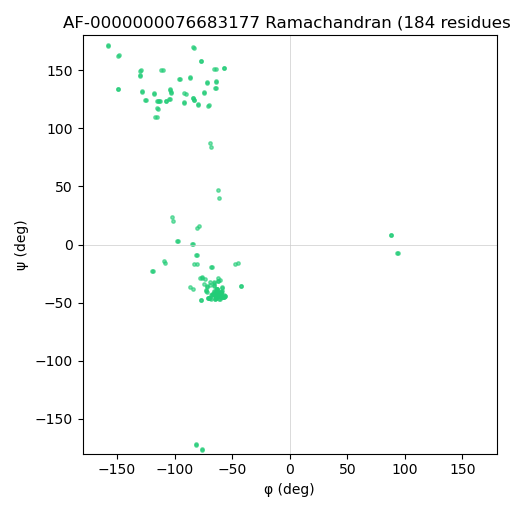PVRNCCVVVVVPPPPVVD/DDDAPDADPVRWGKHWDWDDPDPFIWIWIWTQDPVRDTDTDDTGHPVRVVVVVVVVVVVVVVVVVVVVVVVCVPDDPVRNCCVVVVVPPPPVVD

Sequence (188 aa):
MIKPTFTDVNGIKIKCSMTTDTDQPHLLVSRMDDDGSLTPILEMNVYDSKYMANACETYLKQATAVNMTASMAGLSPDEMAEQFGYEGDPTNHQMIKPTFTDVNGIKIKCSMTTDTDQPHLLVSRMDDDGSLTPILEMNVYDSKYMANACETYLKQATAVNMTASMAGLSPDEMAEQFGYEGDPTNHQ